Protein AF-A0A8H6WNC7-F1 (afdb_monomer)

Sequence (274 aa):
MIPWSAQAVHHRASLREGLKIVRGVLNRNSKNEGLTTRELFRLAVQEPVSEEFTAGLGTSRPWRESGVPRPAGAQVPPGPPHAHHPVRSLSFLKHHILPVIEREKTVKHGRETRTTTHTTGHANSKRGIQVSTSRKVVWAWRTQRRPVSRKPTAQRPDYVYDYSHMKPAKQRAHRGYHAFIAKRNMLRARTAAKEAEARKIAEKPMREEAKAAARARHMEQERLGAIAREERRKRWAKQNPQLADQLAAKKRREEKAKADAARKPVPGKKRQTA

pLDDT: mean 83.42, std 15.8, range [40.5, 98.31]

Secondary structure (DSSP, 8-state):
-----HHHHHHHHHHHHHHHHHHHHHHHTTTSS-B-HHHHHHHHHHSPPPHHHHHHTTT----------PPTT---PPPPS-TTSSS--HHHIIIIIHHHHHHTTSEEEEEEEEEEEEEE--TT-SS--EEEEEEEEEEEEEE--------------------TTS-HHHHHHHHHHHHHHHHHHHHHHHHHHHHHHHHHHHHHHHHHHHHHHHHHHHHHHHHHHHHHHHHHHHHHHHH-HHHHHHHHHHHHHHHHHHHHHHHSPPPP------

Structure (mmCIF, N/CA/C/O backbone):
data_AF-A0A8H6WNC7-F1
#
_entry.id   AF-A0A8H6WNC7-F1
#
loop_
_atom_site.group_PDB
_atom_site.id
_atom_site.type_symbol
_atom_site.label_atom_id
_atom_site.label_alt_id
_atom_site.label_comp_id
_atom_site.label_asym_id
_atom_site.label_entity_id
_atom_site.label_seq_id
_atom_site.pdbx_PDB_ins_code
_atom_site.Cartn_x
_atom_site.Cartn_y
_atom_site.Cartn_z
_atom_site.occupancy
_atom_site.B_iso_or_equiv
_atom_site.auth_seq_id
_atom_site.auth_comp_id
_atom_site.auth_asym_id
_atom_site.auth_atom_id
_atom_site.pdbx_PDB_model_num
ATOM 1 N N . MET A 1 1 ? 1.350 5.884 -35.331 1.00 40.97 1 MET A N 1
ATOM 2 C CA . MET A 1 1 ? 0.055 5.728 -34.632 1.00 40.97 1 MET A CA 1
ATOM 3 C C . MET A 1 1 ? -0.421 4.307 -34.899 1.00 40.97 1 MET A C 1
ATOM 5 O O . MET A 1 1 ? -0.817 4.021 -36.017 1.00 40.97 1 MET A O 1
ATOM 9 N N . ILE A 1 2 ? -0.239 3.377 -33.958 1.00 40.50 2 ILE A N 1
ATOM 10 C CA . ILE A 1 2 ? -0.628 1.972 -34.170 1.00 40.50 2 ILE A CA 1
ATOM 11 C C . ILE A 1 2 ? -2.149 1.905 -33.982 1.00 40.50 2 ILE A C 1
ATOM 13 O O . ILE A 1 2 ? -2.611 2.308 -32.909 1.00 40.50 2 ILE A 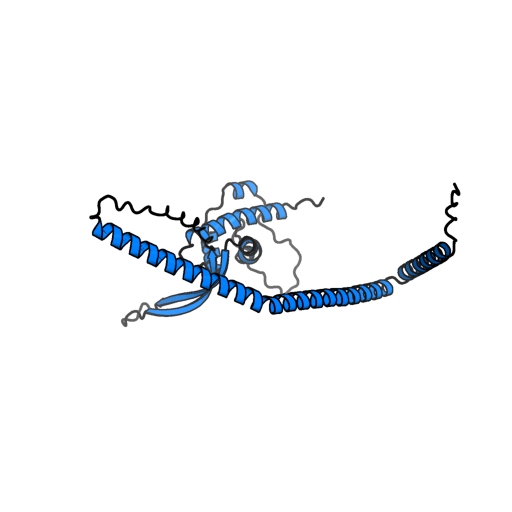O 1
ATOM 17 N N . PRO A 1 3 ? -2.934 1.463 -34.983 1.00 45.88 3 PRO A N 1
ATOM 18 C CA . PRO A 1 3 ? -4.365 1.285 -34.804 1.00 45.88 3 PRO A CA 1
ATOM 19 C C . PRO A 1 3 ? -4.563 0.316 -33.646 1.00 45.88 3 PRO A C 1
ATOM 21 O O . PRO A 1 3 ? -3.993 -0.777 -33.625 1.00 45.88 3 PRO A O 1
ATOM 24 N N . TRP A 1 4 ? -5.317 0.750 -32.639 1.00 53.28 4 TRP A N 1
ATOM 25 C CA . TRP A 1 4 ? -5.717 -0.120 -31.547 1.00 53.28 4 TRP A CA 1
ATOM 26 C C . TRP A 1 4 ? -6.492 -1.260 -32.187 1.00 53.28 4 TRP A C 1
ATOM 28 O O . TRP A 1 4 ? -7.597 -1.056 -32.686 1.00 53.28 4 TRP A O 1
ATOM 38 N N . SER A 1 5 ? -5.882 -2.443 -32.247 1.00 68.69 5 SER A N 1
ATOM 39 C CA . SER A 1 5 ? -6.549 -3.613 -32.795 1.00 68.69 5 SER A CA 1
ATOM 40 C C . SER A 1 5 ? -7.876 -3.789 -32.056 1.00 68.69 5 SER A C 1
ATOM 42 O O . SER A 1 5 ? -7.967 -3.510 -30.856 1.00 68.69 5 SER A O 1
ATOM 44 N N . ALA A 1 6 ? -8.921 -4.259 -32.741 1.00 66.56 6 ALA A N 1
ATOM 45 C CA . ALA A 1 6 ? -10.217 -4.538 -32.110 1.00 66.56 6 ALA A CA 1
ATOM 46 C C . ALA A 1 6 ? -10.071 -5.400 -30.832 1.00 66.56 6 ALA A C 1
ATOM 48 O O . ALA A 1 6 ? -10.847 -5.288 -29.885 1.00 66.56 6 ALA A O 1
ATOM 49 N N . GLN A 1 7 ? -8.996 -6.192 -30.762 1.00 69.62 7 GLN A N 1
ATOM 50 C CA . GLN A 1 7 ? -8.570 -6.961 -29.596 1.00 69.62 7 GLN A CA 1
ATOM 51 C C . GLN A 1 7 ? -8.202 -6.098 -28.377 1.00 69.62 7 GLN A C 1
ATOM 53 O O . GLN A 1 7 ? -8.588 -6.437 -27.261 1.00 69.62 7 GLN A O 1
ATOM 58 N N . ALA A 1 8 ? -7.484 -4.987 -28.558 1.00 72.31 8 ALA A N 1
ATOM 59 C CA . ALA A 1 8 ? -7.125 -4.079 -27.468 1.00 72.31 8 ALA A CA 1
ATOM 60 C C . ALA A 1 8 ? -8.364 -3.376 -26.891 1.00 72.31 8 ALA A C 1
ATOM 62 O O . ALA A 1 8 ? -8.495 -3.242 -25.672 1.00 72.31 8 ALA A O 1
ATOM 63 N N . VAL A 1 9 ? -9.306 -2.987 -27.757 1.00 77.44 9 VAL A N 1
ATOM 64 C CA . VAL A 1 9 ? -10.592 -2.392 -27.354 1.00 77.44 9 VAL A CA 1
ATOM 65 C C . VAL A 1 9 ? -11.408 -3.398 -26.539 1.00 77.44 9 VAL A C 1
ATOM 67 O O . VAL A 1 9 ? -11.841 -3.098 -25.425 1.00 77.44 9 VAL A O 1
ATOM 70 N N . HIS A 1 10 ? -11.519 -4.628 -27.043 1.00 78.94 10 HIS A N 1
ATOM 71 C CA . HIS A 1 10 ? -12.189 -5.726 -26.360 1.00 78.94 10 HIS A CA 1
ATOM 72 C C . HIS A 1 10 ? -11.555 -6.038 -24.995 1.00 78.94 10 HIS A C 1
ATOM 74 O O . HIS A 1 10 ? -12.257 -6.230 -23.995 1.00 78.94 10 HIS A O 1
ATOM 80 N N . HIS A 1 11 ? -10.225 -6.137 -24.934 1.00 82.81 11 HIS A N 1
ATOM 81 C CA . HIS A 1 11 ? -9.497 -6.433 -23.699 1.00 82.81 11 HIS A CA 1
ATOM 82 C C . HIS A 1 11 ? -9.749 -5.355 -22.645 1.00 82.81 11 HIS A C 1
ATOM 84 O O . HIS A 1 11 ? -10.099 -5.681 -21.511 1.00 82.81 11 HIS A O 1
ATOM 90 N N . ARG A 1 12 ? -9.688 -4.078 -23.040 1.00 85.44 12 ARG A N 1
ATOM 91 C CA . ARG A 1 12 ? -9.963 -2.942 -22.153 1.00 85.44 12 ARG A CA 1
ATOM 92 C C . ARG A 1 12 ? -11.402 -2.946 -21.633 1.00 85.44 12 ARG A C 1
ATOM 94 O O . ARG A 1 12 ? -11.603 -2.716 -20.440 1.00 85.44 12 ARG A O 1
ATOM 101 N N . ALA A 1 13 ? -12.382 -3.240 -22.490 1.00 86.62 13 ALA A N 1
ATOM 102 C CA . ALA A 1 13 ? -13.781 -3.376 -22.082 1.00 86.62 13 ALA A CA 1
ATOM 103 C C . ALA A 1 13 ? -13.968 -4.528 -21.078 1.00 86.62 13 ALA A C 1
ATOM 105 O O . ALA A 1 13 ? -14.587 -4.347 -20.031 1.00 86.62 13 ALA A O 1
ATOM 106 N N . SER A 1 14 ? -13.352 -5.686 -21.349 1.00 88.69 14 SER A N 1
ATOM 107 C CA . SER A 1 14 ? -13.435 -6.873 -20.479 1.00 88.69 14 SER A CA 1
ATOM 108 C C . SER A 1 14 ? -12.775 -6.632 -19.129 1.00 88.69 14 SER A C 1
ATOM 110 O O . SER A 1 14 ? -13.279 -7.067 -18.098 1.00 88.69 14 SER A O 1
ATOM 112 N N . LEU A 1 15 ? -11.659 -5.904 -19.121 1.00 91.31 15 LEU A N 1
ATOM 113 C CA . LEU A 1 15 ? -10.961 -5.531 -17.900 1.00 91.31 15 LEU A CA 1
ATOM 114 C C . LEU A 1 15 ? -11.819 -4.579 -17.059 1.00 91.31 15 LEU A C 1
ATOM 116 O O . LEU A 1 15 ? -11.980 -4.813 -15.864 1.00 91.31 15 LEU A O 1
ATOM 120 N N . ARG A 1 16 ? -12.411 -3.542 -17.667 1.00 92.62 16 ARG A N 1
ATOM 121 C CA . ARG A 1 16 ? -13.265 -2.574 -16.959 1.00 92.62 16 ARG A CA 1
ATOM 122 C C . ARG A 1 16 ? -14.476 -3.249 -16.313 1.00 92.62 16 ARG A C 1
ATOM 124 O O . ARG A 1 16 ? -14.710 -3.048 -15.121 1.00 92.62 16 ARG A O 1
ATOM 131 N N . GLU A 1 17 ? -15.206 -4.063 -17.070 1.00 93.12 17 GLU A N 1
ATOM 132 C CA . GLU A 1 17 ? -16.408 -4.726 -16.555 1.00 93.12 17 GLU A CA 1
ATOM 133 C C . GLU A 1 17 ? -16.058 -5.864 -15.587 1.00 93.12 17 GLU A C 1
ATOM 135 O O . GLU A 1 17 ? -16.661 -5.996 -14.523 1.00 93.12 17 GLU A O 1
ATOM 140 N N . GLY A 1 18 ? -14.992 -6.617 -15.872 1.00 94.06 18 GLY A N 1
ATOM 141 C CA . GLY A 1 18 ? -14.475 -7.643 -14.970 1.00 94.06 18 GLY A CA 1
ATOM 142 C C . GLY A 1 18 ? -14.056 -7.074 -13.612 1.00 94.06 18 GLY A C 1
ATOM 143 O O . GLY A 1 18 ? -14.353 -7.673 -12.579 1.00 94.06 18 GLY A O 1
ATOM 144 N N . LEU A 1 19 ? -13.436 -5.887 -13.579 1.00 95.50 19 LEU A N 1
ATOM 145 C CA . LEU A 1 19 ? -13.130 -5.185 -12.327 1.00 95.50 19 LEU A CA 1
ATOM 146 C C . LEU A 1 19 ? -14.398 -4.824 -11.547 1.00 95.50 19 LEU A C 1
ATOM 148 O O . LEU A 1 19 ? -14.426 -4.995 -10.328 1.00 95.50 19 LEU A O 1
ATOM 152 N N . LYS A 1 20 ? -15.438 -4.328 -12.227 1.00 95.50 20 LYS A N 1
ATOM 153 C CA . LYS A 1 20 ? -16.715 -3.954 -11.602 1.00 95.50 20 LYS A CA 1
ATOM 154 C C . LYS A 1 20 ? -17.375 -5.165 -10.939 1.00 95.50 20 LYS A C 1
ATOM 156 O O . LYS A 1 20 ? -17.701 -5.096 -9.753 1.00 95.50 20 LYS A O 1
ATOM 161 N N . ILE A 1 21 ? -17.472 -6.282 -11.662 1.00 95.94 21 ILE A N 1
ATOM 162 C CA . ILE A 1 21 ? -18.024 -7.548 -11.161 1.00 95.94 21 ILE A CA 1
ATOM 163 C C . ILE A 1 21 ? -17.233 -8.044 -9.948 1.00 95.94 21 ILE A C 1
ATOM 165 O O . ILE A 1 21 ? -17.796 -8.249 -8.873 1.00 95.94 21 ILE A O 1
ATOM 169 N N . VAL A 1 22 ? -15.910 -8.171 -10.080 1.00 96.25 22 VAL A N 1
ATOM 170 C CA . VAL A 1 22 ? -15.058 -8.720 -9.015 1.00 96.25 22 VAL A CA 1
ATOM 171 C C . VAL A 1 22 ? -15.096 -7.850 -7.755 1.00 96.25 22 VAL A C 1
ATOM 173 O O . VAL A 1 22 ? -15.183 -8.383 -6.647 1.00 96.25 22 VAL A O 1
ATOM 176 N N . ARG A 1 23 ? -15.105 -6.517 -7.892 1.00 95.19 23 ARG A N 1
ATOM 177 C CA . ARG A 1 23 ? -15.299 -5.600 -6.755 1.00 95.19 23 ARG A CA 1
ATOM 178 C C . ARG A 1 23 ? -16.674 -5.781 -6.112 1.00 95.19 23 ARG A C 1
ATOM 180 O O . ARG A 1 23 ? -16.765 -5.805 -4.887 1.00 95.19 23 ARG A O 1
ATOM 187 N N . GLY A 1 24 ? -17.727 -5.936 -6.914 1.00 94.75 24 GLY A N 1
ATOM 188 C CA . GLY A 1 24 ? -19.083 -6.194 -6.431 1.00 94.75 24 GLY A CA 1
ATOM 189 C C . GLY A 1 24 ? -19.181 -7.478 -5.604 1.00 94.75 24 GLY A C 1
ATOM 190 O O . GLY A 1 24 ? -19.757 -7.459 -4.514 1.00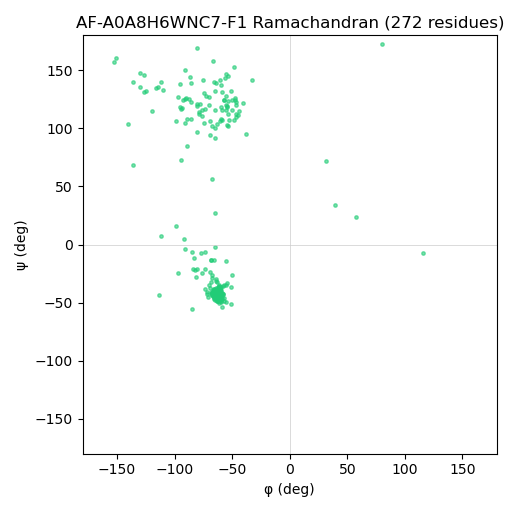 94.75 24 GLY A O 1
ATOM 191 N N . VAL A 1 25 ? -18.570 -8.567 -6.080 1.00 96.06 25 VAL A N 1
ATOM 192 C CA . VAL A 1 25 ? -18.513 -9.857 -5.371 1.00 96.06 25 VAL A CA 1
ATOM 193 C C . VAL A 1 25 ? -17.735 -9.735 -4.061 1.00 96.06 25 VAL A C 1
ATOM 195 O O . VAL A 1 25 ? -18.201 -10.199 -3.017 1.00 96.06 25 VAL A O 1
ATOM 198 N N . LEU A 1 26 ? -16.569 -9.084 -4.086 1.00 94.81 26 LEU A N 1
ATOM 199 C CA . LEU A 1 26 ? -15.734 -8.899 -2.897 1.00 94.81 26 LEU A CA 1
ATOM 200 C C . LEU A 1 26 ? -16.411 -8.014 -1.843 1.00 94.81 26 LEU A C 1
ATOM 202 O O . LEU A 1 26 ? -16.344 -8.327 -0.657 1.00 94.81 26 LEU A O 1
ATOM 206 N N . ASN A 1 27 ? -17.110 -6.955 -2.257 1.00 92.69 27 ASN A N 1
ATOM 207 C CA . ASN A 1 27 ? -17.836 -6.074 -1.341 1.00 92.69 27 ASN A CA 1
ATOM 208 C C . ASN A 1 27 ? -19.010 -6.795 -0.663 1.00 92.69 27 ASN A C 1
ATOM 210 O O . ASN A 1 27 ? -19.160 -6.693 0.559 1.00 92.69 27 ASN A O 1
ATOM 214 N N . ARG A 1 28 ? -19.794 -7.577 -1.421 1.00 92.94 28 ARG A N 1
ATOM 215 C CA . ARG A 1 28 ? -20.896 -8.399 -0.885 1.00 92.94 28 ARG A CA 1
ATOM 216 C C . ARG A 1 28 ? -20.410 -9.451 0.114 1.00 92.94 28 ARG A C 1
ATOM 218 O O . ARG A 1 28 ? -21.059 -9.680 1.128 1.00 92.94 28 ARG A O 1
ATOM 225 N N . ASN A 1 29 ? -19.230 -10.023 -0.124 1.00 92.31 29 ASN A N 1
ATOM 226 C CA . ASN A 1 29 ? -18.633 -11.066 0.716 1.00 92.31 29 ASN A CA 1
ATOM 227 C C . ASN A 1 29 ? -17.578 -10.542 1.710 1.00 92.31 29 ASN A C 1
ATOM 229 O O . ASN A 1 29 ? -16.817 -11.321 2.280 1.00 92.31 29 ASN A O 1
ATOM 233 N N . SER A 1 30 ? -17.535 -9.229 1.958 1.00 83.81 30 SER A N 1
ATOM 234 C CA . SER A 1 30 ? -16.514 -8.572 2.796 1.00 83.81 30 SER A CA 1
ATOM 235 C C . SER A 1 30 ? -16.5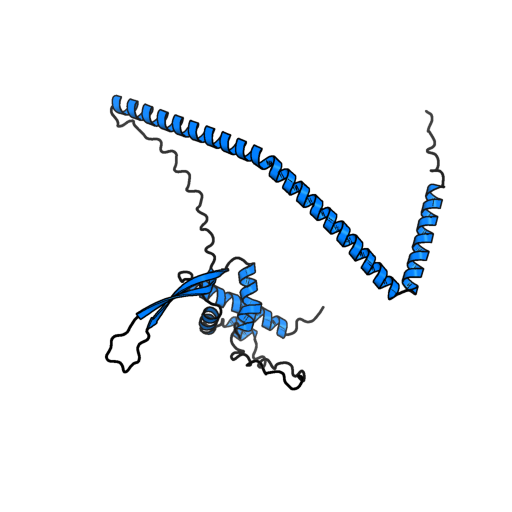48 -8.956 4.283 1.00 83.81 30 SER A C 1
ATOM 237 O O . SER A 1 30 ? -15.618 -8.634 5.028 1.00 83.81 30 SER A O 1
ATOM 239 N N . LYS A 1 31 ? -17.623 -9.614 4.737 1.00 80.50 31 LYS A N 1
ATOM 240 C CA . LYS A 1 31 ? -17.764 -10.143 6.105 1.00 80.50 31 LYS A CA 1
ATOM 241 C C . LYS A 1 31 ? -17.117 -11.519 6.287 1.00 80.50 31 LYS A C 1
ATOM 243 O O . LYS A 1 31 ? -16.811 -11.878 7.418 1.00 80.50 31 LYS A O 1
ATOM 248 N N . ASN A 1 32 ? -16.907 -12.259 5.200 1.00 76.50 32 ASN A N 1
ATOM 249 C CA . ASN A 1 32 ? -16.340 -13.602 5.247 1.00 76.50 32 ASN A CA 1
ATOM 250 C C . ASN A 1 32 ? -14.814 -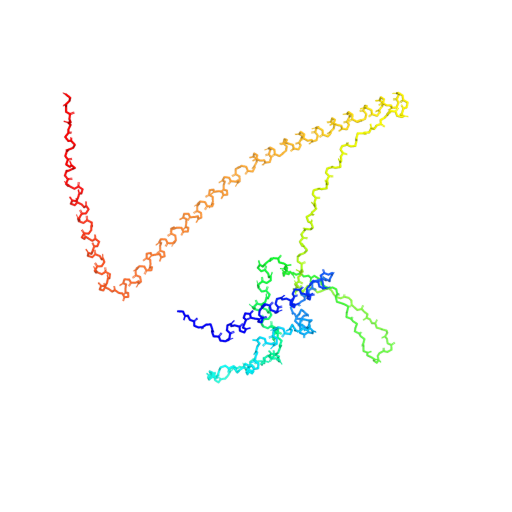13.534 5.375 1.00 76.50 32 ASN A C 1
ATOM 252 O O . ASN A 1 32 ? -14.209 -12.481 5.171 1.00 76.50 32 ASN A O 1
ATOM 256 N N . GLU A 1 33 ? -14.180 -14.673 5.659 1.00 86.88 33 GLU A N 1
ATOM 257 C CA . GLU A 1 33 ? -12.729 -14.838 5.827 1.00 86.88 33 GLU A CA 1
ATOM 258 C C . GLU A 1 33 ? -11.894 -14.563 4.539 1.00 86.88 33 GLU A C 1
ATOM 260 O O . GLU A 1 33 ? -10.774 -15.051 4.373 1.00 86.88 33 GLU A O 1
ATOM 265 N N . GLY A 1 34 ? -12.382 -13.723 3.627 1.00 90.62 34 GLY A N 1
ATOM 266 C CA . GLY A 1 34 ? -11.877 -13.529 2.274 1.00 90.62 34 GLY A CA 1
ATOM 267 C C . GLY A 1 34 ? -12.367 -14.618 1.328 1.00 90.62 34 GLY A C 1
ATOM 268 O O . GLY A 1 34 ? -12.971 -15.599 1.756 1.00 90.62 34 GLY A O 1
ATOM 269 N N . LEU A 1 35 ? -12.093 -14.459 0.036 1.00 95.44 35 LEU A N 1
ATOM 270 C CA . LEU A 1 35 ? -12.428 -15.433 -1.006 1.00 95.44 35 LEU A CA 1
ATOM 271 C C . LEU A 1 35 ? -11.153 -15.979 -1.642 1.00 95.44 35 LEU A C 1
ATOM 273 O O . LEU A 1 35 ? -10.254 -15.218 -1.997 1.00 95.44 35 LEU A O 1
ATOM 277 N N . THR A 1 36 ? -11.066 -17.293 -1.828 1.00 95.94 36 THR A N 1
ATOM 278 C CA . THR A 1 36 ? -9.994 -17.867 -2.653 1.00 95.94 36 THR A CA 1
ATOM 279 C C . THR A 1 36 ? -10.188 -17.452 -4.108 1.00 95.94 36 THR A C 1
ATOM 281 O O . THR A 1 36 ? -11.305 -17.170 -4.537 1.00 95.94 36 THR A O 1
ATOM 284 N N . THR A 1 37 ? -9.126 -17.471 -4.916 1.00 96.25 37 THR A N 1
ATOM 285 C CA . THR A 1 37 ? -9.234 -17.143 -6.351 1.00 96.25 37 THR A CA 1
ATOM 286 C C . THR A 1 37 ? -10.268 -18.018 -7.072 1.00 96.25 37 THR A C 1
ATOM 288 O O . THR A 1 37 ? -10.966 -17.543 -7.963 1.00 96.25 37 THR A O 1
ATOM 291 N N . ARG A 1 38 ? -10.406 -19.291 -6.667 1.00 95.75 38 ARG A N 1
ATOM 292 C CA . ARG A 1 38 ? -11.372 -20.229 -7.258 1.00 95.75 38 ARG A CA 1
ATOM 293 C C . ARG A 1 38 ? -12.814 -19.905 -6.865 1.00 95.75 38 ARG A C 1
ATOM 295 O O . ARG A 1 38 ? -13.691 -19.956 -7.719 1.00 95.75 38 ARG A O 1
ATOM 302 N N . GLU A 1 39 ? -13.061 -19.577 -5.601 1.00 95.06 39 GLU A N 1
ATOM 303 C CA . GLU A 1 39 ? -14.387 -19.137 -5.139 1.00 95.06 39 GLU A CA 1
ATOM 304 C C . GLU A 1 39 ? -14.774 -17.808 -5.774 1.00 95.06 39 GLU A C 1
ATOM 306 O O . GLU A 1 39 ? -15.882 -17.670 -6.280 1.00 95.06 39 GLU A O 1
ATOM 311 N N . LEU A 1 40 ? -13.832 -16.864 -5.814 1.00 96.38 40 LEU A N 1
ATOM 312 C CA . LEU A 1 40 ? -14.030 -15.566 -6.437 1.00 96.38 40 LEU A CA 1
ATOM 313 C C . LEU A 1 40 ? -14.392 -15.712 -7.917 1.00 96.38 40 LEU A C 1
ATOM 315 O O . LEU A 1 40 ? -15.300 -15.037 -8.381 1.00 96.38 40 LEU A O 1
ATOM 319 N N . PHE A 1 41 ? -13.731 -16.621 -8.639 1.00 95.94 41 PHE A N 1
ATOM 320 C CA . PHE A 1 41 ? -14.076 -16.930 -10.024 1.00 95.94 41 PHE A CA 1
ATOM 321 C C . PHE A 1 41 ? -15.485 -17.514 -10.158 1.00 95.94 41 PHE A C 1
ATOM 323 O O . PHE A 1 41 ? -16.256 -17.031 -10.978 1.00 95.94 41 PHE A O 1
ATOM 330 N N . ARG A 1 42 ? -15.841 -18.516 -9.340 1.00 95.12 42 ARG A N 1
ATOM 331 C CA . ARG A 1 42 ? -17.179 -19.132 -9.374 1.00 95.12 42 ARG A CA 1
ATOM 332 C C . ARG A 1 42 ? -18.284 -18.106 -9.147 1.00 95.12 42 ARG A C 1
ATOM 334 O O . ARG A 1 42 ? -19.245 -18.093 -9.901 1.00 95.12 42 ARG A O 1
ATOM 341 N N . LEU A 1 43 ? -18.116 -17.244 -8.145 1.00 95.06 43 LEU A N 1
ATOM 342 C CA . LEU A 1 43 ? -19.074 -16.183 -7.845 1.00 95.06 43 LEU A CA 1
ATOM 343 C C . LEU A 1 43 ? -19.105 -15.131 -8.956 1.00 95.06 43 LEU A C 1
ATOM 345 O O . LEU A 1 43 ? -20.177 -14.742 -9.389 1.00 95.06 43 LEU A O 1
ATOM 349 N N . ALA A 1 44 ? -17.947 -14.712 -9.472 1.00 95.12 44 ALA A N 1
ATOM 350 C CA . ALA A 1 44 ? -17.881 -13.711 -10.534 1.00 95.12 44 ALA A CA 1
ATOM 351 C C . ALA A 1 44 ? -18.533 -14.171 -11.845 1.00 95.12 44 ALA A C 1
ATOM 353 O O . ALA A 1 44 ? -19.060 -13.332 -12.557 1.00 95.12 44 ALA A O 1
ATOM 354 N N . VAL A 1 45 ? -18.498 -15.467 -12.170 1.00 93.06 45 VAL A N 1
ATOM 355 C CA . VAL A 1 45 ? -19.160 -16.022 -13.368 1.00 93.06 45 VAL A CA 1
ATOM 356 C C . VAL A 1 45 ? -20.686 -16.085 -13.215 1.00 93.06 45 VAL A C 1
ATOM 358 O O . VAL A 1 45 ? -21.390 -16.128 -14.217 1.00 93.06 45 VAL A O 1
ATOM 361 N N . GLN A 1 46 ? -21.204 -16.080 -11.984 1.00 92.81 46 GLN A N 1
ATOM 362 C CA . GLN A 1 46 ? -22.647 -16.059 -11.711 1.00 92.81 46 GLN A CA 1
ATOM 363 C C . GLN A 1 46 ? -23.246 -14.648 -11.759 1.00 92.81 46 GLN A C 1
ATOM 365 O O . GLN A 1 46 ? -24.466 -14.504 -11.737 1.00 92.81 46 GLN A O 1
ATOM 370 N N . GLU A 1 47 ? -22.415 -13.607 -11.788 1.00 93.50 47 GLU A N 1
ATOM 371 C CA . GLU A 1 47 ? -22.896 -12.230 -11.811 1.00 93.50 47 GLU A CA 1
ATOM 372 C C . GLU A 1 47 ? -23.431 -11.847 -13.196 1.00 93.50 47 GLU A C 1
ATOM 374 O O . GLU A 1 47 ? -22.830 -12.208 -14.212 1.00 93.50 47 GLU A O 1
ATOM 379 N N . PRO A 1 48 ? -24.530 -11.077 -13.260 1.00 90.25 48 PRO A N 1
ATOM 380 C CA . PRO A 1 48 ? -25.028 -10.569 -14.523 1.00 90.25 48 PRO A CA 1
ATOM 381 C C . PRO A 1 48 ? -24.030 -9.574 -15.124 1.00 90.25 48 PRO A C 1
ATOM 383 O O . PRO A 1 48 ? -23.434 -8.742 -14.433 1.00 90.25 48 PRO A O 1
ATOM 386 N N . VAL A 1 49 ? -23.870 -9.658 -16.439 1.00 87.75 49 VAL A N 1
ATOM 387 C CA . VAL A 1 49 ? -23.023 -8.751 -17.214 1.00 87.75 49 VAL A CA 1
ATOM 388 C C . VAL A 1 49 ? -23.832 -7.511 -17.584 1.00 87.75 49 VAL A C 1
ATOM 390 O O . VAL A 1 49 ? -24.996 -7.630 -17.954 1.00 87.75 49 VAL A O 1
ATOM 393 N N . SER A 1 50 ? -23.225 -6.323 -17.501 1.00 86.44 50 SER A N 1
ATOM 394 C CA . SER A 1 50 ? -23.879 -5.086 -17.944 1.00 86.44 50 SER A CA 1
ATOM 395 C C . SER A 1 50 ? -24.246 -5.151 -19.428 1.00 86.44 50 SER A C 1
ATOM 397 O O . SER A 1 50 ? -23.426 -5.550 -20.258 1.00 86.44 50 SER A O 1
ATOM 399 N N . GLU A 1 51 ? -25.446 -4.689 -19.772 1.00 81.19 51 GLU A N 1
ATOM 400 C CA . GLU A 1 51 ? -25.939 -4.626 -21.153 1.00 81.19 51 GLU A CA 1
ATOM 401 C C . GLU A 1 51 ? -25.008 -3.809 -22.062 1.00 81.19 51 GLU A C 1
ATOM 403 O O . GLU A 1 51 ? -24.765 -4.188 -23.206 1.00 81.19 51 GLU A O 1
ATOM 408 N N . GLU A 1 52 ? -24.385 -2.755 -21.522 1.00 79.81 52 GLU A N 1
ATOM 409 C CA . GLU A 1 52 ? -23.395 -1.926 -22.222 1.00 79.81 52 GLU A CA 1
ATOM 410 C C . GLU A 1 52 ? -22.193 -2.734 -22.734 1.00 79.81 52 GLU A C 1
ATOM 412 O O . GLU A 1 52 ? -21.643 -2.447 -23.799 1.00 79.81 52 GLU A O 1
ATOM 417 N N . PHE A 1 53 ? -21.769 -3.753 -21.980 1.00 80.25 53 PHE A N 1
ATOM 418 C CA . PHE A 1 53 ? -20.655 -4.611 -22.373 1.00 80.25 53 PHE A CA 1
ATOM 419 C C . PHE A 1 53 ? -21.056 -5.525 -23.534 1.00 80.25 53 PHE A C 1
ATOM 421 O O . PHE A 1 53 ? -20.285 -5.700 -24.476 1.00 80.25 53 PHE A O 1
ATOM 428 N N . THR A 1 54 ? -22.275 -6.063 -23.490 1.00 71.69 54 THR A N 1
ATOM 429 C CA . THR A 1 54 ? -22.832 -6.919 -24.543 1.00 71.69 54 THR A CA 1
ATOM 430 C C . THR A 1 54 ? -23.068 -6.131 -25.834 1.00 71.69 54 THR A C 1
ATOM 432 O O . THR A 1 54 ? -22.709 -6.604 -26.912 1.00 71.69 54 THR A O 1
ATOM 435 N N . ALA A 1 55 ? -23.587 -4.903 -25.730 1.00 60.44 55 ALA A N 1
ATOM 436 C CA . ALA A 1 55 ? -23.836 -4.015 -26.866 1.00 60.44 55 ALA A CA 1
ATOM 437 C C . ALA A 1 55 ? -22.534 -3.515 -27.519 1.00 60.44 55 ALA A C 1
ATOM 439 O O . ALA A 1 55 ? -22.402 -3.527 -28.742 1.00 60.44 55 ALA A O 1
ATOM 440 N N . GLY A 1 56 ? -21.532 -3.141 -26.714 1.00 60.62 56 GLY A N 1
ATOM 441 C CA . GLY A 1 56 ? -20.244 -2.638 -27.206 1.00 60.62 56 GLY A CA 1
ATOM 442 C C . GLY A 1 56 ? -19.379 -3.680 -27.926 1.00 60.62 56 GLY A C 1
ATOM 443 O O . GLY A 1 56 ? -18.408 -3.319 -28.590 1.00 60.62 56 GLY A O 1
ATOM 444 N N . LEU A 1 57 ? -19.718 -4.967 -27.810 1.00 62.25 57 LEU A N 1
ATOM 445 C CA . LEU A 1 57 ? -19.005 -6.073 -28.452 1.00 62.25 57 LEU A CA 1
ATOM 446 C C . LEU A 1 57 ? -19.545 -6.456 -29.834 1.00 62.25 57 LEU A C 1
ATOM 448 O O . LEU A 1 57 ? -18.941 -7.317 -30.479 1.00 62.25 57 LEU A O 1
ATOM 452 N N . GLY A 1 58 ? -20.635 -5.810 -30.275 1.00 50.66 58 GLY A N 1
ATOM 453 C CA . GLY A 1 58 ? -21.184 -5.843 -31.632 1.00 50.66 58 GLY A CA 1
ATOM 454 C C . GLY A 1 58 ? -20.958 -7.159 -32.368 1.00 50.66 58 GLY A C 1
ATOM 455 O O . GLY A 1 58 ? -20.109 -7.193 -33.247 1.00 50.66 58 GLY A O 1
ATOM 456 N N . THR A 1 59 ? -21.651 -8.242 -31.983 1.00 49.62 59 THR A N 1
ATOM 457 C CA . THR A 1 59 ? -21.678 -9.545 -32.699 1.00 49.62 59 THR A CA 1
ATOM 458 C C . THR A 1 59 ? -20.334 -9.998 -33.298 1.00 49.62 59 THR A C 1
ATOM 460 O O . THR A 1 59 ? -20.279 -10.607 -34.367 1.00 49.62 59 THR A O 1
ATOM 463 N N . SER A 1 60 ? -19.215 -9.681 -32.643 1.00 46.50 60 SER A N 1
ATOM 464 C CA . SER A 1 60 ? -17.898 -9.947 -33.205 1.00 46.50 60 SER A 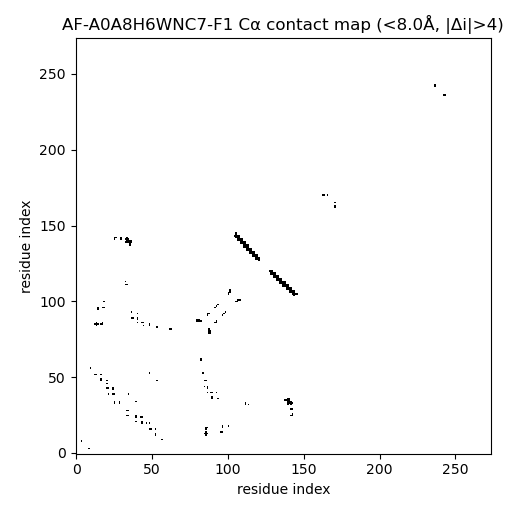CA 1
ATOM 465 C C . SER A 1 60 ? -17.509 -11.376 -32.862 1.00 46.50 60 SER A C 1
ATOM 467 O O . SER A 1 60 ? -17.532 -11.781 -31.699 1.00 46.50 60 SER A O 1
ATOM 469 N N . ARG A 1 61 ? -17.239 -12.143 -33.922 1.00 49.91 61 ARG A N 1
ATOM 470 C CA . ARG A 1 61 ? -16.973 -13.587 -33.957 1.00 49.91 61 ARG A CA 1
ATOM 471 C C . ARG A 1 61 ? -16.253 -14.111 -32.704 1.00 49.91 61 ARG A C 1
ATOM 473 O O . ARG A 1 61 ? -15.319 -13.460 -32.227 1.00 49.91 61 ARG A O 1
ATOM 480 N N . PRO A 1 62 ? -16.610 -15.320 -32.221 1.00 51.00 62 PRO A N 1
ATOM 481 C CA . PRO A 1 62 ? -15.902 -15.953 -31.117 1.00 51.00 62 PRO A CA 1
ATOM 482 C C . PRO A 1 62 ? -14.405 -15.947 -31.417 1.00 51.00 62 PRO A C 1
ATOM 484 O O . PRO A 1 62 ? -13.987 -16.265 -32.531 1.00 51.00 62 PRO A O 1
ATOM 487 N N . TRP A 1 63 ? -13.639 -15.514 -30.416 1.00 52.31 63 TRP A N 1
ATOM 488 C CA . TRP A 1 63 ? -12.182 -15.484 -30.371 1.00 52.31 63 TRP A CA 1
ATOM 489 C C . TRP A 1 63 ? -11.605 -16.732 -31.052 1.00 52.31 63 TRP A C 1
ATOM 491 O O . TRP A 1 63 ? -11.522 -17.794 -30.440 1.00 52.31 63 TRP A O 1
ATOM 501 N N . ARG A 1 64 ? -11.245 -16.631 -32.337 1.00 49.31 64 ARG A N 1
ATOM 502 C CA . ARG A 1 64 ? -10.401 -17.643 -32.962 1.00 49.31 64 ARG A CA 1
ATOM 503 C C . ARG A 1 64 ? -9.008 -17.360 -32.449 1.00 49.31 64 ARG A C 1
ATOM 505 O O . ARG A 1 64 ? -8.430 -16.320 -32.764 1.00 49.31 64 ARG A O 1
ATOM 512 N N . GLU A 1 65 ? -8.520 -18.269 -31.615 1.00 51.66 65 GLU A N 1
ATOM 513 C CA . GLU A 1 65 ? -7.102 -18.400 -31.325 1.00 51.66 65 GLU A CA 1
ATOM 514 C C . GLU A 1 65 ? -6.397 -18.360 -32.685 1.00 51.66 65 GLU A C 1
ATOM 516 O O . GLU A 1 65 ? -6.659 -19.188 -33.558 1.00 51.66 65 GLU A O 1
ATOM 521 N N . SER A 1 66 ? -5.645 -17.289 -32.928 1.00 45.91 66 SER A N 1
ATOM 522 C CA . SER A 1 66 ? -4.926 -17.059 -34.177 1.00 45.91 66 SER A CA 1
ATOM 523 C C . SER A 1 66 ? -4.200 -18.346 -34.558 1.00 45.91 66 SER A C 1
ATOM 525 O O . SER A 1 66 ? -3.441 -18.863 -33.738 1.00 45.91 66 SER A O 1
ATOM 527 N N . GLY A 1 67 ? -4.491 -18.864 -35.757 1.00 45.12 67 GLY A N 1
ATOM 528 C CA . GLY A 1 67 ? -4.021 -20.141 -36.302 1.00 45.12 67 GLY A CA 1
ATOM 529 C C . GLY A 1 67 ? -2.521 -20.165 -36.577 1.00 45.12 67 GLY A C 1
ATOM 530 O O . GLY A 1 67 ? -2.092 -20.404 -37.698 1.00 45.12 67 GLY A O 1
ATOM 531 N N . VAL A 1 68 ? -1.723 -19.883 -35.552 1.00 51.50 68 VAL A N 1
ATOM 532 C CA . VAL A 1 68 ? -0.285 -20.098 -35.550 1.00 51.50 68 VAL A CA 1
ATOM 533 C C . VAL A 1 68 ? -0.088 -21.611 -35.437 1.00 51.50 68 VAL A C 1
ATOM 535 O O . VAL A 1 68 ? -0.518 -22.181 -34.427 1.00 51.50 68 VAL A O 1
ATOM 538 N N . PRO A 1 69 ? 0.505 -22.284 -36.441 1.00 46.66 69 PRO A N 1
ATOM 539 C CA . PRO A 1 69 ? 0.793 -23.709 -36.351 1.00 46.66 69 PRO A CA 1
ATOM 540 C C . PRO A 1 69 ? 1.702 -23.939 -35.141 1.00 46.66 69 PRO A C 1
ATOM 542 O O . PRO A 1 69 ? 2.805 -23.398 -35.059 1.00 46.66 69 PRO A O 1
ATOM 545 N N . ARG A 1 70 ? 1.195 -24.675 -34.148 1.00 57.56 70 ARG A N 1
ATOM 546 C CA . ARG A 1 70 ? 1.956 -25.015 -32.943 1.00 57.56 70 ARG A CA 1
ATOM 547 C C . ARG A 1 70 ? 2.766 -26.290 -33.194 1.00 57.56 70 ARG A C 1
ATOM 549 O O . ARG A 1 70 ? 2.279 -27.179 -33.891 1.00 57.56 70 ARG A O 1
ATOM 556 N N . PRO A 1 71 ? 3.979 -26.394 -32.628 1.00 56.44 71 PRO A N 1
ATOM 557 C CA . PRO A 1 71 ? 4.797 -27.594 -32.741 1.00 56.44 71 PRO A CA 1
ATOM 558 C C . PRO A 1 71 ? 4.079 -28.805 -32.128 1.00 56.44 71 PRO A C 1
ATOM 560 O O . PRO A 1 71 ? 3.402 -28.690 -31.100 1.00 56.44 71 PRO A O 1
ATOM 563 N N . ALA A 1 72 ? 4.225 -29.964 -32.774 1.00 48.53 72 ALA A N 1
ATOM 564 C CA . ALA A 1 72 ? 3.641 -31.224 -32.330 1.00 48.53 72 ALA A CA 1
ATOM 565 C C . ALA A 1 72 ? 4.115 -31.561 -30.902 1.00 48.53 72 ALA A C 1
ATOM 567 O O . ALA A 1 72 ? 5.313 -31.592 -30.636 1.00 48.53 72 ALA A O 1
ATOM 568 N N . GLY A 1 73 ? 3.169 -31.771 -29.977 1.00 57.19 73 GLY A N 1
ATOM 569 C CA . GLY A 1 73 ? 3.439 -32.102 -28.567 1.00 57.19 73 GLY A CA 1
ATOM 570 C C . GLY A 1 73 ? 2.985 -31.056 -27.539 1.00 57.19 73 GLY A C 1
ATOM 571 O O . GLY A 1 73 ? 3.006 -31.329 -26.340 1.00 57.19 73 GLY A O 1
ATOM 572 N N . ALA A 1 74 ? 2.522 -29.877 -27.965 1.00 55.75 74 ALA A N 1
ATOM 573 C CA . ALA A 1 74 ? 1.940 -28.901 -27.045 1.00 55.75 74 ALA A CA 1
ATOM 574 C C . ALA A 1 74 ? 0.513 -29.314 -26.632 1.00 55.75 74 ALA A C 1
ATOM 576 O O . ALA A 1 74 ? -0.391 -29.346 -27.467 1.00 55.75 74 ALA A O 1
ATOM 577 N N . GLN A 1 75 ? 0.292 -29.600 -25.341 1.00 48.41 75 GLN A N 1
ATOM 578 C CA . GLN A 1 75 ? -1.057 -29.793 -24.796 1.00 48.41 75 GLN A CA 1
ATOM 579 C C . GLN A 1 75 ? -1.923 -28.559 -25.090 1.00 48.41 75 GLN A C 1
ATOM 581 O O . GLN A 1 75 ? -1.542 -27.428 -24.777 1.00 48.41 75 GLN A O 1
ATOM 586 N N . VAL A 1 76 ? -3.096 -28.786 -25.685 1.00 55.59 76 VAL A N 1
ATOM 587 C CA . VAL A 1 76 ? -4.115 -27.755 -25.901 1.00 55.59 76 VAL A CA 1
ATOM 588 C C . VAL A 1 76 ? -4.611 -27.299 -24.524 1.00 55.59 76 VAL A C 1
ATOM 590 O O . VAL A 1 76 ? -5.181 -28.115 -23.796 1.00 55.59 76 VAL A O 1
ATOM 593 N N . PRO A 1 77 ? -4.403 -26.034 -24.109 1.00 57.69 77 PRO A N 1
ATOM 594 C CA . PRO A 1 77 ? -5.062 -25.542 -22.910 1.00 57.69 77 PRO A CA 1
ATOM 595 C C . PRO A 1 77 ? -6.578 -25.554 -23.166 1.00 57.69 77 PRO A C 1
ATOM 597 O O . PRO A 1 77 ? -6.995 -25.186 -24.265 1.00 57.69 77 PRO A O 1
ATOM 600 N N . PRO A 1 78 ? -7.421 -25.957 -22.197 1.00 50.62 78 PRO A N 1
ATOM 601 C CA . PRO A 1 78 ? -8.865 -25.908 -22.381 1.00 50.62 78 PRO A CA 1
ATOM 602 C C . PRO A 1 78 ? -9.270 -24.481 -22.766 1.00 50.62 78 PRO A C 1
ATOM 604 O O . PRO A 1 78 ? -8.997 -23.527 -22.027 1.00 50.62 78 PRO A O 1
ATOM 607 N N . GLY A 1 79 ? -9.875 -24.340 -23.949 1.00 50.12 79 GLY A N 1
ATOM 608 C CA . GLY A 1 79 ? -10.405 -23.069 -24.428 1.00 50.12 79 GLY A CA 1
ATOM 609 C C . GLY A 1 79 ? -11.390 -22.485 -23.408 1.00 50.12 79 GLY A C 1
ATOM 610 O O . GLY A 1 79 ? -12.061 -23.238 -22.695 1.00 50.12 79 GLY A O 1
ATOM 611 N N . PRO A 1 80 ? -11.467 -21.151 -23.265 1.00 46.56 80 PRO A N 1
ATOM 612 C CA . PRO A 1 80 ? -12.319 -20.548 -22.251 1.00 46.56 80 PRO A CA 1
ATOM 613 C C . PRO A 1 80 ? -13.798 -20.853 -22.551 1.00 46.56 80 PRO A C 1
ATOM 615 O O . PRO A 1 80 ? -14.240 -20.624 -23.677 1.00 46.56 80 PRO A O 1
ATOM 618 N N . PRO A 1 81 ? -14.589 -21.306 -21.562 1.00 49.00 81 PRO A N 1
ATOM 619 C CA . PRO A 1 81 ? -15.975 -21.715 -21.791 1.00 49.00 81 PRO A CA 1
ATOM 620 C C . PRO A 1 81 ? -16.930 -20.562 -22.154 1.00 49.00 81 PRO A C 1
ATOM 622 O O . PRO A 1 81 ? -18.027 -20.828 -22.635 1.00 49.00 81 PRO A O 1
ATOM 625 N N . HIS A 1 82 ? -16.554 -19.284 -21.980 1.00 55.34 82 HIS A N 1
ATOM 626 C CA . HIS A 1 82 ? -17.486 -18.165 -22.183 1.00 55.34 82 HIS A CA 1
ATOM 627 C C . HIS A 1 82 ? -16.843 -16.957 -22.877 1.00 55.34 82 HIS A C 1
ATOM 629 O O . HIS A 1 82 ? -16.163 -16.150 -22.244 1.00 55.34 82 HIS A O 1
ATOM 635 N N . ALA A 1 83 ? -17.120 -16.767 -24.172 1.00 60.59 83 ALA A N 1
ATOM 636 C CA . ALA A 1 83 ? -16.831 -15.504 -24.859 1.00 60.59 83 ALA A CA 1
ATOM 637 C C . ALA A 1 83 ? -17.739 -14.353 -24.366 1.00 60.59 83 ALA A C 1
ATOM 639 O O . ALA A 1 83 ? -17.350 -13.191 -24.433 1.00 60.59 83 ALA A O 1
ATOM 640 N N . HIS A 1 84 ? -18.910 -14.658 -23.807 1.00 73.81 84 HIS A N 1
ATOM 641 C CA . HIS A 1 84 ? -19.928 -13.663 -23.443 1.00 73.81 84 HIS A CA 1
ATOM 642 C C . HIS A 1 84 ? -19.737 -13.005 -22.068 1.00 73.81 84 HIS A C 1
ATOM 644 O O . HIS A 1 84 ? -20.449 -12.063 -21.743 1.00 73.81 84 HIS A O 1
ATOM 650 N N . HIS A 1 85 ? -18.776 -13.462 -21.261 1.00 84.50 85 HIS A N 1
ATOM 651 C CA . HIS A 1 85 ? -18.551 -12.933 -19.916 1.00 84.50 85 HIS A CA 1
ATOM 652 C C . HIS A 1 85 ? -17.216 -12.168 -19.841 1.00 84.50 85 HIS A C 1
ATOM 654 O O . HIS A 1 85 ? -16.227 -12.639 -20.403 1.00 84.50 85 HIS A O 1
ATOM 660 N N . PRO A 1 86 ? -17.110 -11.021 -19.147 1.00 87.00 86 PRO A N 1
ATOM 661 C CA . PRO A 1 86 ? -15.847 -10.281 -19.026 1.00 87.00 86 PRO A CA 1
ATOM 662 C C . PRO A 1 86 ? -14.786 -11.037 -18.204 1.00 87.00 86 PRO A C 1
ATOM 664 O O . PRO A 1 86 ? -13.589 -10.916 -18.463 1.00 87.00 86 PRO A O 1
ATOM 667 N N . VAL A 1 87 ? -15.201 -11.882 -17.252 1.00 89.19 87 VAL A N 1
ATOM 668 C CA . VAL A 1 87 ? -14.320 -12.801 -16.503 1.00 89.19 87 VAL A CA 1
ATOM 669 C C . VAL A 1 87 ? -14.317 -14.173 -17.185 1.00 89.19 87 VAL A C 1
ATOM 671 O O . VAL A 1 87 ? -14.942 -15.117 -16.714 1.00 89.19 87 VAL A O 1
ATOM 674 N N . ARG A 1 88 ? -13.653 -14.266 -18.342 1.00 79.56 88 ARG A N 1
ATOM 675 C CA . ARG A 1 88 ? -13.709 -15.437 -19.247 1.00 79.56 88 ARG A CA 1
ATOM 676 C C . ARG A 1 88 ? -13.057 -16.703 -18.711 1.00 79.56 88 ARG A C 1
ATOM 678 O O . ARG A 1 88 ? -13.434 -17.812 -19.077 1.00 79.56 88 ARG A O 1
ATOM 685 N N . SER A 1 89 ? -12.007 -16.536 -17.915 1.00 88.94 89 SER A N 1
ATOM 686 C CA . SER A 1 89 ? -11.199 -17.645 -17.424 1.00 88.94 89 SER A CA 1
ATOM 687 C C . SER A 1 89 ? -10.544 -17.308 -16.094 1.00 88.94 89 SER A C 1
ATOM 689 O O . SER A 1 89 ? -10.303 -16.142 -15.761 1.00 88.94 89 SER A O 1
ATOM 691 N N . LEU A 1 90 ? -10.196 -18.358 -15.350 1.00 90.00 90 LEU A N 1
ATOM 692 C CA . LEU A 1 90 ? -9.432 -18.237 -14.112 1.00 90.00 90 LEU A CA 1
ATOM 693 C C . LEU A 1 90 ? -8.067 -17.572 -14.360 1.00 90.00 90 LEU A C 1
ATOM 695 O O . LEU A 1 90 ? -7.605 -16.777 -13.544 1.00 90.00 90 LEU A O 1
ATOM 699 N N . SER A 1 91 ? -7.448 -17.864 -15.510 1.00 87.81 91 SER A N 1
ATOM 700 C CA . SER A 1 91 ? -6.195 -17.241 -15.946 1.00 87.81 91 SER A CA 1
ATOM 701 C C . SER A 1 91 ? -6.369 -15.733 -16.148 1.00 87.81 91 SER A C 1
ATOM 703 O O . SER A 1 91 ? -5.601 -14.944 -15.598 1.00 87.81 91 SER A O 1
ATOM 705 N N . PHE A 1 92 ? -7.436 -15.309 -16.835 1.00 89.31 92 PHE A N 1
ATOM 706 C CA . PHE A 1 92 ? -7.712 -13.889 -17.052 1.00 89.31 92 PHE A CA 1
ATOM 707 C C . PHE A 1 92 ? -7.931 -13.136 -15.733 1.00 89.31 92 PHE A C 1
ATOM 709 O O . PHE A 1 92 ? -7.334 -12.079 -15.512 1.00 89.31 92 PHE A O 1
ATOM 716 N N . LEU A 1 93 ? -8.712 -13.722 -14.818 1.00 93.69 93 LEU A N 1
ATOM 717 C CA . LEU A 1 93 ? -8.899 -13.189 -13.468 1.00 93.69 93 LEU A CA 1
ATOM 718 C C . LEU A 1 93 ? -7.552 -13.011 -12.749 1.00 93.69 93 LEU A C 1
ATOM 720 O O . LEU A 1 93 ? -7.274 -11.935 -12.223 1.00 93.69 93 LEU A O 1
ATOM 724 N N . LYS A 1 94 ? -6.701 -14.045 -12.764 1.00 93.94 94 LYS A N 1
ATOM 725 C CA . LYS A 1 94 ? -5.410 -14.070 -12.061 1.00 93.94 94 LYS A CA 1
ATOM 726 C C . LYS A 1 94 ? -4.376 -13.101 -12.633 1.00 93.94 94 LYS A C 1
ATOM 728 O O . LYS A 1 94 ? -3.661 -12.478 -11.856 1.00 93.94 94 LYS A O 1
ATOM 733 N N . HIS A 1 95 ? -4.269 -12.990 -13.954 1.00 91.12 95 HIS A N 1
ATOM 734 C CA . HIS A 1 95 ? -3.178 -12.256 -14.603 1.00 91.12 95 HIS A CA 1
ATOM 735 C C . HIS A 1 95 ? -3.536 -10.821 -14.998 1.00 91.12 95 HIS A C 1
ATOM 737 O O . HIS A 1 95 ? -2.638 -9.987 -15.085 1.00 91.12 95 HIS A O 1
ATOM 743 N N . HIS A 1 96 ? -4.818 -10.510 -15.212 1.00 91.88 96 HIS A N 1
ATOM 744 C CA . HIS A 1 96 ? -5.232 -9.181 -15.674 1.00 91.88 96 HIS A CA 1
ATOM 745 C C . HIS A 1 96 ? -6.048 -8.407 -14.642 1.00 91.88 96 HIS A C 1
ATOM 747 O O . HIS A 1 96 ? -5.792 -7.225 -14.444 1.00 91.88 96 HIS A O 1
ATOM 753 N N . ILE A 1 97 ? -7.009 -9.046 -13.972 1.00 95.00 97 ILE A N 1
ATOM 754 C CA . ILE A 1 97 ? -7.930 -8.336 -13.072 1.00 95.00 97 ILE A CA 1
ATOM 755 C C . ILE A 1 97 ? -7.321 -8.182 -11.674 1.00 95.00 97 ILE A C 1
ATOM 757 O O . ILE A 1 97 ? -7.190 -7.066 -11.172 1.00 95.00 97 ILE A O 1
ATOM 761 N N . LEU A 1 98 ? -6.921 -9.291 -11.045 1.00 95.12 98 LEU A N 1
ATOM 762 C CA . LEU A 1 98 ? -6.423 -9.295 -9.666 1.00 95.12 98 LEU A CA 1
ATOM 763 C C . LEU A 1 98 ? -5.204 -8.380 -9.441 1.00 95.12 98 LEU A C 1
ATOM 765 O O . LEU A 1 98 ? -5.233 -7.623 -8.468 1.00 95.12 98 LEU A O 1
ATOM 769 N N . PRO A 1 99 ? -4.194 -8.330 -10.336 1.00 95.25 99 PRO A N 1
ATOM 770 C CA . PRO A 1 99 ? -3.056 -7.430 -10.157 1.00 95.25 99 PRO A CA 1
ATOM 771 C C . PRO A 1 99 ? -3.446 -5.949 -10.191 1.00 95.25 99 PRO A C 1
ATOM 773 O O . PRO A 1 99 ? -2.803 -5.125 -9.545 1.00 95.25 99 PRO A O 1
ATOM 776 N N . VAL A 1 100 ? -4.498 -5.586 -10.934 1.00 95.31 100 VAL A N 1
ATOM 777 C CA . VAL A 1 100 ? -4.986 -4.201 -10.988 1.00 95.31 100 VAL A CA 1
ATOM 778 C C . VAL A 1 100 ? -5.650 -3.822 -9.665 1.00 95.31 100 VAL A C 1
ATOM 780 O O . VAL A 1 100 ? -5.329 -2.781 -9.099 1.00 95.31 100 VAL A O 1
ATOM 783 N N . ILE A 1 101 ? -6.501 -4.696 -9.121 1.00 94.69 101 ILE A N 1
ATOM 784 C CA . ILE A 1 101 ? -7.173 -4.471 -7.831 1.00 94.69 101 ILE A CA 1
ATOM 785 C C . ILE A 1 101 ? -6.157 -4.401 -6.677 1.00 94.69 101 ILE A C 1
ATOM 787 O O . ILE A 1 101 ? -6.282 -3.566 -5.779 1.00 94.69 101 ILE A O 1
ATOM 791 N N . GLU A 1 102 ? -5.127 -5.248 -6.711 1.00 93.25 102 GLU A N 1
ATOM 792 C CA . GLU A 1 102 ? -4.049 -5.247 -5.719 1.00 93.25 102 GLU A CA 1
ATOM 793 C C . GLU A 1 102 ? -3.246 -3.935 -5.746 1.00 93.25 102 GLU A C 1
ATOM 795 O O . GLU A 1 102 ? -2.991 -3.338 -4.697 1.00 93.25 102 GLU A O 1
ATOM 800 N N . ARG A 1 103 ? -2.917 -3.422 -6.943 1.00 92.62 103 ARG A N 1
ATOM 801 C CA . ARG A 1 103 ? -2.220 -2.131 -7.115 1.00 92.62 103 ARG A CA 1
ATOM 802 C C . ARG A 1 103 ? -3.018 -0.948 -6.575 1.00 92.62 103 ARG A C 1
ATOM 804 O O . ARG A 1 103 ? -2.434 -0.019 -6.022 1.00 92.62 103 ARG A O 1
ATOM 811 N N . GLU A 1 104 ? -4.340 -0.990 -6.694 1.00 92.94 104 GLU A N 1
ATOM 812 C CA . GLU A 1 104 ? -5.232 0.040 -6.153 1.00 92.94 104 GLU A CA 1
ATOM 813 C C . GLU A 1 104 ? -5.366 -0.007 -4.622 1.00 92.94 104 GLU A C 1
ATOM 815 O O . GLU A 1 104 ? -5.991 0.879 -4.037 1.00 92.94 104 GLU A O 1
ATOM 820 N N . LYS A 1 105 ? -4.789 -1.021 -3.954 1.00 89.25 105 LYS A N 1
ATOM 821 C CA . LYS A 1 105 ? -4.846 -1.220 -2.493 1.00 89.25 105 LYS A CA 1
ATOM 822 C C . LYS A 1 105 ? -6.274 -1.319 -1.943 1.00 89.25 105 LYS A C 1
ATOM 824 O O . LYS A 1 105 ? -6.520 -1.041 -0.770 1.00 89.25 105 LYS A O 1
ATOM 829 N N . THR A 1 106 ? -7.232 -1.703 -2.783 1.00 86.12 106 THR A N 1
ATOM 830 C CA . THR A 1 106 ? -8.623 -1.934 -2.364 1.00 86.12 106 THR A CA 1
ATOM 831 C C . THR A 1 106 ? -8.791 -3.319 -1.746 1.00 86.12 106 THR A C 1
ATOM 833 O O . THR A 1 106 ? -9.643 -3.530 -0.880 1.00 86.12 106 THR A O 1
ATOM 836 N N . VAL A 1 107 ? -7.950 -4.268 -2.157 1.00 90.44 107 VAL A N 1
ATOM 837 C CA . VAL A 1 107 ? -8.002 -5.667 -1.744 1.00 90.44 107 VAL A CA 1
ATOM 838 C C . VAL A 1 107 ? -6.587 -6.133 -1.428 1.00 90.44 107 VAL A C 1
ATOM 840 O O . VAL A 1 107 ? -5.640 -5.788 -2.131 1.00 90.44 107 VAL A O 1
ATOM 843 N N . LYS A 1 108 ? -6.447 -6.919 -0.363 1.00 92.81 108 LYS A N 1
ATOM 844 C CA . LYS A 1 108 ? -5.191 -7.540 0.048 1.00 92.81 108 LYS A CA 1
ATOM 845 C C . LYS A 1 108 ? -5.267 -9.044 -0.181 1.00 92.81 108 LYS A C 1
ATOM 847 O O . LYS A 1 108 ? -6.240 -9.685 0.219 1.00 92.81 108 LYS A O 1
ATOM 852 N N . HIS A 1 109 ? -4.224 -9.597 -0.785 1.00 95.06 109 HIS A N 1
ATOM 853 C CA . HIS A 1 109 ? -4.002 -11.033 -0.838 1.00 95.06 109 HIS A CA 1
ATOM 854 C C . HIS A 1 109 ? -3.230 -11.465 0.412 1.00 95.06 109 HIS A C 1
ATOM 856 O O . HIS A 1 109 ? -2.185 -10.897 0.737 1.00 95.06 109 HIS A O 1
ATOM 862 N N . GLY A 1 110 ? -3.759 -12.428 1.161 1.00 93.50 110 GLY A N 1
ATOM 863 C CA . GLY A 1 110 ? -3.158 -12.848 2.422 1.00 93.50 110 GLY A CA 1
ATOM 864 C C . GLY A 1 110 ? -3.437 -14.301 2.755 1.00 93.50 110 GLY A C 1
ATOM 865 O O . GLY A 1 110 ? -4.358 -14.914 2.216 1.00 93.50 110 GLY A O 1
ATOM 866 N N . ARG A 1 111 ? -2.614 -14.846 3.652 1.00 94.44 111 ARG A N 1
ATOM 867 C CA . ARG A 1 111 ? -2.856 -16.155 4.255 1.00 94.44 111 ARG A CA 1
ATOM 868 C C . ARG A 1 111 ? -3.967 -16.022 5.279 1.00 94.44 111 ARG A C 1
ATOM 870 O O . ARG A 1 111 ? -3.876 -15.163 6.151 1.00 94.44 111 ARG A O 1
ATOM 877 N N . GLU A 1 112 ? -4.951 -16.900 5.182 1.00 91.50 112 GLU A N 1
ATOM 878 C CA . GLU A 1 112 ? -6.022 -17.011 6.152 1.00 91.50 112 GLU A CA 1
ATOM 879 C C . GLU A 1 112 ? -6.211 -18.447 6.609 1.00 91.50 112 GLU A C 1
ATOM 881 O O . GLU A 1 112 ? -6.255 -19.368 5.797 1.00 91.50 112 GLU A O 1
ATOM 886 N N . THR A 1 113 ? -6.368 -18.638 7.912 1.00 92.88 113 THR A N 1
ATOM 887 C CA . THR A 1 113 ? -6.705 -19.937 8.485 1.00 92.88 113 THR A CA 1
ATOM 888 C C . THR A 1 113 ? -8.215 -20.124 8.459 1.00 92.88 113 THR A C 1
ATOM 890 O O . THR A 1 113 ? -8.916 -19.506 9.250 1.00 92.88 113 THR A O 1
ATOM 893 N N . ARG A 1 114 ? -8.708 -20.999 7.581 1.00 87.56 114 ARG A N 1
ATOM 894 C CA . ARG A 1 114 ? -10.125 -21.364 7.518 1.00 87.56 114 ARG A CA 1
ATOM 895 C C . ARG A 1 114 ? -10.399 -22.622 8.317 1.00 87.56 114 ARG A C 1
ATOM 897 O O . ARG A 1 114 ? -9.650 -23.597 8.218 1.00 87.56 114 ARG A O 1
ATOM 904 N N . THR A 1 115 ? -11.502 -22.629 9.056 1.00 86.06 115 THR A N 1
ATOM 905 C CA . THR A 1 115 ? -11.998 -23.843 9.715 1.00 86.06 115 THR A CA 1
ATOM 906 C C . THR A 1 115 ? -12.958 -24.549 8.767 1.00 86.06 115 THR A C 1
ATOM 908 O O . THR A 1 115 ? -14.078 -24.104 8.551 1.00 86.06 115 THR A O 1
ATOM 911 N N . THR A 1 116 ? -12.501 -25.639 8.158 1.00 81.69 116 THR A N 1
ATOM 912 C CA . THR A 1 116 ? -13.334 -26.499 7.312 1.00 81.69 116 THR A CA 1
ATOM 913 C C . THR A 1 116 ? -13.903 -27.638 8.150 1.00 81.69 116 THR A C 1
ATOM 915 O O . THR A 1 116 ? -13.147 -28.446 8.695 1.00 81.69 116 THR A O 1
ATOM 918 N N . THR A 1 117 ? -15.228 -27.699 8.264 1.00 81.81 117 THR A N 1
ATOM 919 C CA . THR A 1 117 ? -15.956 -28.854 8.794 1.00 81.81 117 THR A CA 1
ATOM 920 C C . THR A 1 117 ? -16.048 -29.909 7.696 1.00 81.81 117 THR A C 1
ATOM 922 O O . THR A 1 117 ? -16.681 -29.705 6.664 1.00 81.81 117 THR A O 1
ATOM 925 N N . HIS A 1 118 ? -15.372 -31.035 7.892 1.00 76.88 118 HIS A N 1
ATOM 926 C CA . HIS A 1 118 ? -15.518 -32.211 7.050 1.00 76.88 118 HIS A CA 1
ATOM 927 C C . HIS A 1 118 ? -16.464 -33.181 7.758 1.00 76.88 118 HIS A C 1
ATOM 929 O O . HIS A 1 118 ? -16.105 -33.817 8.751 1.00 76.88 118 HIS A O 1
ATOM 935 N N . THR A 1 119 ? -17.691 -33.273 7.253 1.00 75.56 119 THR A N 1
ATOM 936 C CA . THR A 1 119 ? -18.637 -34.332 7.601 1.00 75.56 119 THR A CA 1
ATOM 937 C C . THR A 1 119 ? -18.296 -35.574 6.791 1.00 75.56 119 THR A C 1
ATOM 939 O O . THR A 1 119 ? -18.673 -35.710 5.630 1.00 75.56 119 THR A O 1
ATOM 942 N N . THR A 1 120 ? -17.544 -36.486 7.393 1.00 68.06 120 THR A N 1
ATOM 943 C CA . THR A 1 120 ? -17.296 -37.817 6.833 1.00 68.06 120 THR A CA 1
ATOM 944 C C . THR A 1 120 ? -18.386 -38.754 7.331 1.00 68.06 120 THR A C 1
ATOM 946 O O . THR A 1 120 ? -18.236 -39.419 8.351 1.00 68.06 120 THR A O 1
ATOM 949 N N . GLY A 1 121 ? -19.519 -38.758 6.632 1.00 60.00 121 GLY A N 1
ATOM 950 C CA . GLY A 1 121 ? -20.592 -39.727 6.831 1.00 60.00 121 GLY A CA 1
ATOM 951 C C . GLY A 1 121 ? -20.823 -40.501 5.541 1.00 60.00 121 GLY A C 1
ATOM 952 O O . GLY A 1 121 ? -21.227 -39.915 4.540 1.00 60.00 121 GLY A O 1
ATOM 953 N N . HIS A 1 122 ? -20.564 -41.808 5.542 1.00 58.19 122 HIS A N 1
ATOM 954 C CA . HIS A 1 122 ? -21.074 -42.677 4.485 1.00 58.19 122 HIS A CA 1
ATOM 955 C C . HIS A 1 122 ? -22.588 -42.803 4.653 1.00 58.19 122 HIS A C 1
ATOM 957 O O . HIS A 1 122 ? -23.049 -43.180 5.729 1.00 58.19 122 HIS A O 1
ATOM 963 N N . ALA A 1 123 ? -23.343 -42.524 3.587 1.00 61.69 123 ALA A N 1
ATOM 964 C CA . ALA A 1 123 ? -24.810 -42.496 3.586 1.00 61.69 123 ALA A CA 1
ATOM 965 C C . ALA A 1 123 ? -25.484 -43.795 4.090 1.00 61.69 123 ALA A C 1
ATOM 967 O O . ALA A 1 123 ? -26.656 -43.764 4.441 1.00 61.69 123 ALA A O 1
ATOM 968 N N . ASN A 1 124 ? -24.741 -44.906 4.202 1.00 63.84 124 ASN A N 1
ATOM 969 C CA . ASN A 1 124 ? -25.253 -46.218 4.614 1.00 63.84 124 ASN A CA 1
ATOM 970 C C . ASN A 1 124 ? -24.759 -46.710 5.992 1.00 63.84 124 ASN A C 1
ATOM 972 O O . ASN A 1 124 ? -25.016 -47.853 6.363 1.00 63.84 124 ASN A O 1
ATOM 976 N N . SER A 1 125 ? -24.054 -45.887 6.776 1.00 59.59 125 SER A N 1
ATOM 977 C CA . SER A 1 125 ? -23.593 -46.272 8.119 1.00 59.59 125 SER A CA 1
ATOM 978 C C . SER A 1 125 ? -24.587 -45.820 9.194 1.00 59.59 125 SER A C 1
ATOM 980 O O . SER A 1 125 ? -24.731 -44.628 9.443 1.00 59.59 125 SER A O 1
ATOM 982 N N . LYS A 1 126 ? -25.201 -46.772 9.914 1.00 67.00 126 LYS A N 1
ATOM 983 C CA . LYS A 1 126 ? -26.019 -46.517 11.124 1.00 67.00 126 LYS A CA 1
ATOM 984 C C . LYS A 1 126 ? -25.221 -45.934 12.309 1.00 67.00 126 LYS A C 1
ATOM 986 O O . LYS A 1 126 ? -25.800 -45.663 13.357 1.00 67.00 126 LYS A O 1
ATOM 991 N N . ARG A 1 127 ? -23.900 -45.755 12.184 1.00 59.94 127 ARG A N 1
ATOM 992 C CA . ARG A 1 127 ? -23.068 -45.064 13.182 1.00 59.94 127 ARG A CA 1
ATOM 993 C C . ARG A 1 127 ? -23.006 -43.578 12.838 1.00 59.94 127 ARG A C 1
ATOM 995 O O . ARG A 1 127 ? -22.660 -43.233 11.712 1.00 59.94 127 ARG A O 1
ATOM 1002 N N . GLY A 1 128 ? -23.381 -42.744 13.810 1.00 61.94 128 GLY A N 1
ATOM 1003 C CA . GLY A 1 128 ? -23.626 -41.308 13.671 1.00 61.94 128 GLY A CA 1
ATOM 1004 C C . GLY A 1 128 ? -22.549 -40.512 12.929 1.00 61.94 128 GLY A C 1
ATOM 1005 O O . GLY A 1 128 ? -21.370 -40.863 12.910 1.00 61.94 128 GLY A O 1
ATOM 1006 N N . ILE A 1 129 ? -22.989 -39.410 12.321 1.00 72.38 129 ILE A N 1
ATOM 1007 C CA . ILE A 1 129 ? -22.169 -38.483 11.539 1.00 72.38 129 ILE A CA 1
ATOM 1008 C C . ILE A 1 129 ? -21.067 -37.902 12.435 1.00 72.38 129 ILE A C 1
ATOM 1010 O O . ILE A 1 129 ? -21.332 -37.061 13.293 1.00 72.38 129 ILE A O 1
ATOM 1014 N N . GLN A 1 130 ? -19.819 -38.320 12.222 1.00 74.06 130 GLN A N 1
ATOM 1015 C CA . GLN A 1 130 ? -18.672 -37.671 12.851 1.00 74.06 130 GLN A CA 1
ATOM 1016 C C . GLN A 1 130 ? -18.345 -36.380 12.092 1.00 74.06 130 GLN A C 1
ATOM 1018 O O . GLN A 1 130 ? -17.957 -36.394 10.921 1.00 74.06 130 GLN A O 1
ATOM 1023 N N . VAL A 1 131 ? -18.522 -35.244 12.767 1.00 81.19 131 VAL A N 1
ATOM 1024 C CA . VAL A 1 131 ? -18.117 -33.929 12.262 1.00 81.19 131 VAL A CA 1
ATOM 1025 C C . VAL A 1 131 ? -16.677 -33.683 12.700 1.00 81.19 131 VAL A C 1
ATOM 1027 O O . VAL A 1 131 ? -16.419 -33.444 13.877 1.00 81.19 131 VAL A O 1
ATOM 1030 N N . SER A 1 132 ? -15.730 -33.729 11.764 1.00 82.50 132 SER A N 1
ATOM 1031 C CA . SER A 1 132 ? -14.341 -33.347 12.039 1.00 82.50 132 SER A CA 1
ATOM 1032 C C . SER A 1 132 ? -14.097 -31.901 11.603 1.00 82.50 132 SER A C 1
ATOM 1034 O O . SER A 1 132 ? -14.382 -31.513 10.470 1.00 82.50 132 SER A O 1
ATOM 1036 N N . THR A 1 133 ? -13.582 -31.060 12.497 1.00 85.94 133 THR A N 1
ATOM 1037 C CA . THR A 1 133 ? -13.146 -29.697 12.156 1.00 85.94 133 THR A CA 1
ATOM 1038 C C . THR A 1 133 ? -11.650 -29.696 11.881 1.00 85.94 133 THR A C 1
ATOM 1040 O O . THR A 1 133 ? -10.862 -29.972 12.782 1.00 85.94 133 THR A O 1
ATOM 1043 N N . SER A 1 134 ? -11.240 -29.336 10.664 1.00 88.69 134 SER A N 1
ATOM 1044 C CA . SER A 1 134 ? -9.827 -29.134 10.327 1.00 88.69 134 SER A CA 1
ATOM 1045 C C . SER A 1 134 ? -9.562 -27.669 9.988 1.00 88.69 134 SER A C 1
ATOM 1047 O O . SER A 1 134 ? -10.335 -27.038 9.264 1.00 88.69 134 SER A O 1
ATOM 1049 N N . ARG A 1 135 ? -8.471 -27.110 10.520 1.00 90.62 135 ARG A N 1
ATOM 1050 C CA . ARG A 1 135 ? -8.011 -25.758 10.180 1.00 90.62 135 ARG A CA 1
ATOM 1051 C C . ARG A 1 135 ? -7.007 -25.848 9.036 1.00 90.62 135 ARG A C 1
ATOM 1053 O O . ARG A 1 135 ? -6.012 -26.555 9.152 1.00 90.62 135 ARG A O 1
ATOM 1060 N N . LYS A 1 136 ? -7.253 -25.134 7.938 1.00 91.75 136 LYS A N 1
ATOM 1061 C CA . LYS A 1 136 ? -6.368 -25.091 6.765 1.00 91.75 136 LYS A CA 1
ATOM 1062 C C . LYS A 1 136 ? -6.008 -23.649 6.450 1.00 91.75 136 LYS A C 1
ATOM 1064 O O . LYS A 1 136 ? -6.881 -22.788 6.385 1.00 91.75 136 LYS A O 1
ATOM 1069 N N . VAL A 1 137 ? -4.721 -23.388 6.246 1.00 93.38 137 VAL A N 1
ATOM 1070 C CA . VAL A 1 137 ? -4.247 -22.078 5.792 1.00 93.38 137 VAL A CA 1
ATOM 1071 C C . VAL A 1 137 ? -4.446 -21.991 4.284 1.00 93.38 137 VAL A C 1
ATOM 1073 O O . VAL A 1 137 ? -3.910 -22.805 3.534 1.00 93.38 137 VAL A O 1
ATOM 1076 N N . VAL A 1 138 ? -5.215 -21.007 3.833 1.00 94.25 138 VAL A N 1
ATOM 1077 C CA . VAL A 1 138 ? -5.544 -20.780 2.428 1.00 94.25 138 VAL A CA 1
ATOM 1078 C C . VAL A 1 138 ? -5.202 -19.346 2.049 1.00 94.25 138 VAL A C 1
ATOM 1080 O O . VAL A 1 138 ? -5.319 -18.423 2.850 1.00 94.25 138 VAL A O 1
ATOM 1083 N N . TRP A 1 139 ? -4.769 -19.143 0.811 1.00 94.75 139 TRP A N 1
ATOM 1084 C CA . TRP A 1 139 ? -4.569 -17.809 0.259 1.00 94.75 139 TRP A CA 1
ATOM 1085 C C . TRP A 1 139 ? -5.905 -17.221 -0.197 1.00 94.75 139 TRP A C 1
ATOM 1087 O O . TRP A 1 139 ? -6.580 -17.784 -1.064 1.00 94.75 139 TRP A O 1
ATOM 1097 N N . ALA A 1 140 ? -6.288 -16.100 0.408 1.00 95.94 140 ALA A N 1
ATOM 1098 C CA . ALA A 1 140 ? -7.576 -15.462 0.190 1.00 95.94 140 ALA A CA 1
ATOM 1099 C C . ALA A 1 140 ? -7.425 -13.969 -0.124 1.00 95.94 140 ALA A C 1
ATOM 1101 O O . ALA A 1 140 ? -6.536 -13.274 0.375 1.00 95.94 140 ALA A O 1
ATOM 1102 N N . TRP A 1 141 ? -8.338 -13.479 -0.955 1.00 95.19 141 TRP A N 1
ATOM 1103 C CA . TRP A 1 141 ? -8.514 -12.077 -1.298 1.00 95.19 141 TRP A CA 1
ATOM 1104 C C . TRP A 1 141 ? -9.499 -11.440 -0.327 1.00 95.19 141 TRP A C 1
ATOM 1106 O O . TRP A 1 141 ? -10.614 -11.934 -0.144 1.00 95.19 141 TRP A O 1
ATOM 1116 N N . ARG A 1 142 ? -9.087 -10.338 0.301 1.00 92.56 142 ARG A N 1
ATOM 1117 C CA . ARG A 1 142 ? -9.874 -9.625 1.311 1.00 92.56 142 ARG A CA 1
ATOM 1118 C C . ARG A 1 142 ? -9.997 -8.167 0.951 1.00 92.56 142 ARG A C 1
ATOM 1120 O O . ARG A 1 142 ? -8.987 -7.519 0.692 1.00 92.56 142 ARG A O 1
ATOM 1127 N N . THR A 1 143 ? -11.209 -7.630 1.000 1.00 91.69 143 THR A N 1
ATOM 1128 C CA . THR A 1 143 ? -11.401 -6.181 0.936 1.00 91.69 143 THR A CA 1
ATOM 1129 C C . THR A 1 143 ? -10.663 -5.550 2.105 1.00 91.69 143 THR A C 1
ATOM 1131 O O . THR A 1 143 ? -10.973 -5.832 3.268 1.00 91.69 143 THR A O 1
ATOM 1134 N N . GLN A 1 144 ? -9.683 -4.702 1.811 1.00 85.81 144 GLN A N 1
ATOM 1135 C CA . GLN A 1 144 ? -9.072 -3.893 2.844 1.00 85.81 144 GLN A CA 1
ATOM 1136 C C . GLN A 1 144 ? -10.139 -2.888 3.256 1.00 85.81 144 GLN A C 1
ATOM 1138 O O . GLN A 1 144 ? -10.464 -1.972 2.500 1.00 85.81 144 GLN A O 1
ATOM 1143 N N . ARG A 1 145 ? -10.733 -3.075 4.441 1.00 75.12 145 ARG A N 1
ATOM 1144 C CA . ARG A 1 145 ? -11.581 -2.032 5.013 1.00 75.12 145 ARG A CA 1
ATOM 1145 C C . ARG A 1 145 ? -10.708 -0.793 5.052 1.00 75.12 145 ARG A C 1
ATOM 1147 O O . ARG A 1 145 ? -9.671 -0.806 5.722 1.00 75.12 145 ARG A O 1
ATOM 1154 N N . ARG A 1 146 ? -11.084 0.245 4.293 1.00 71.19 146 ARG A N 1
ATOM 1155 C CA . ARG A 1 146 ? -10.490 1.565 4.499 1.00 71.19 146 ARG A CA 1
ATOM 1156 C C . ARG A 1 146 ? -10.560 1.777 6.004 1.00 71.19 146 ARG A C 1
ATOM 1158 O O . ARG A 1 146 ? -11.653 1.567 6.544 1.00 71.19 146 ARG A O 1
ATOM 1165 N N . PRO A 1 147 ? -9.432 2.060 6.686 1.00 64.56 147 PRO A N 1
ATOM 1166 C CA . PRO A 1 147 ? -9.502 2.388 8.095 1.00 64.56 147 PRO A CA 1
ATOM 1167 C C . PRO A 1 147 ? -10.568 3.462 8.156 1.00 64.56 147 PRO A C 1
ATOM 1169 O O . PRO A 1 147 ? -10.446 4.472 7.457 1.00 64.56 147 PRO A O 1
ATOM 1172 N N . VAL A 1 148 ? -11.684 3.162 8.828 1.00 66.06 148 VAL A N 1
ATOM 1173 C CA . VAL A 1 148 ? -12.728 4.157 9.024 1.00 66.06 148 VAL A CA 1
ATOM 1174 C C . VAL A 1 148 ? -11.943 5.292 9.627 1.00 66.06 148 VAL A C 1
ATOM 1176 O O . VAL A 1 148 ? -11.331 5.084 10.679 1.00 66.06 148 VAL A O 1
ATOM 1179 N N . SER A 1 149 ? -11.812 6.395 8.882 1.00 58.88 149 SER A N 1
ATOM 1180 C CA . SER A 1 149 ? -11.183 7.589 9.409 1.00 58.88 149 SER A CA 1
ATOM 1181 C C . SER A 1 149 ? -11.989 7.832 10.659 1.00 58.88 149 SER A C 1
ATOM 1183 O O . SER A 1 149 ? -13.175 8.167 10.577 1.00 58.88 149 SER A O 1
ATOM 1185 N N . ARG A 1 150 ? -11.410 7.479 11.811 1.00 61.84 150 ARG A N 1
ATOM 1186 C CA . ARG A 1 150 ? -11.961 7.852 13.091 1.00 61.84 150 ARG A CA 1
ATOM 1187 C C . ARG A 1 150 ? -11.805 9.347 12.991 1.00 61.84 150 ARG A C 1
ATOM 1189 O O . ARG A 1 150 ? -10.706 9.846 13.223 1.00 61.84 150 ARG A O 1
ATOM 1196 N N . LYS A 1 151 ? -12.856 10.021 12.494 1.00 68.69 151 LYS A N 1
ATOM 1197 C CA . LYS A 1 151 ? -12.971 11.471 12.565 1.00 68.69 151 LYS A CA 1
ATOM 1198 C C . LYS A 1 151 ? -12.464 11.771 13.963 1.00 68.69 151 LYS A C 1
ATOM 1200 O O . LYS A 1 151 ? -12.966 11.085 14.866 1.00 68.69 151 LYS A O 1
ATOM 1205 N N . PRO A 1 152 ? -11.404 12.593 14.113 1.00 63.59 152 PRO A N 1
ATOM 1206 C CA . PRO A 1 152 ? -10.790 12.821 15.413 1.00 63.59 152 PRO A CA 1
ATOM 1207 C C . PRO A 1 152 ? -11.955 13.017 16.353 1.00 63.59 152 PRO A C 1
ATOM 1209 O O . PRO A 1 152 ? -12.786 13.873 16.048 1.00 63.59 152 PRO A O 1
ATOM 1212 N N . THR A 1 153 ? -12.127 12.092 17.314 1.00 66.75 153 THR A N 1
ATOM 1213 C CA . THR A 1 153 ? -13.293 12.091 18.198 1.00 66.75 153 THR A CA 1
ATOM 1214 C C . THR A 1 153 ? -13.400 13.525 18.639 1.00 66.75 153 THR A C 1
ATOM 1216 O O . THR A 1 153 ? -12.434 13.986 19.253 1.00 66.75 153 THR A O 1
ATOM 1219 N N . ALA A 1 154 ? -14.438 14.237 18.165 1.00 67.25 154 ALA A N 1
ATOM 1220 C CA . ALA A 1 154 ? -14.507 15.685 18.303 1.00 67.25 154 ALA A CA 1
ATOM 1221 C C . ALA A 1 154 ? -14.145 15.945 19.752 1.00 67.25 154 ALA A C 1
ATOM 1223 O O . ALA A 1 154 ? -14.740 15.274 20.605 1.00 67.25 154 ALA A O 1
ATOM 1224 N N . GLN A 1 155 ? -13.066 16.712 19.992 1.00 65.19 155 GLN A N 1
ATOM 1225 C CA . GLN A 1 155 ? -12.582 16.958 21.347 1.00 65.19 155 GLN A CA 1
ATOM 1226 C C . GLN A 1 155 ? -13.834 17.276 22.135 1.00 65.19 155 GLN A C 1
ATOM 1228 O O . GLN A 1 155 ? -14.540 18.220 21.774 1.00 65.19 155 GLN A O 1
ATOM 1233 N N . ARG A 1 156 ? -14.217 16.367 23.046 1.00 62.75 156 ARG A N 1
ATOM 1234 C CA . ARG A 1 156 ? -15.469 16.539 23.773 1.00 62.75 156 ARG A CA 1
ATOM 1235 C C . ARG A 1 156 ? -15.339 17.936 24.360 1.00 62.75 156 ARG A C 1
ATOM 1237 O O . ARG A 1 156 ? -14.284 18.170 24.956 1.00 62.75 156 ARG A O 1
ATOM 1244 N N . PRO A 1 157 ? -16.286 18.854 24.090 1.00 68.38 157 PRO A N 1
ATOM 1245 C CA . PRO A 1 157 ? -16.171 20.217 24.582 1.00 68.38 157 PRO A CA 1
ATOM 1246 C C . PRO A 1 157 ? -15.808 20.103 26.054 1.00 68.38 157 PRO A C 1
ATOM 1248 O O . PRO A 1 157 ? -16.435 19.293 26.745 1.00 68.38 157 PRO A O 1
ATOM 1251 N N . ASP A 1 158 ? -14.721 20.770 26.461 1.00 68.75 158 ASP A N 1
ATOM 1252 C CA . ASP A 1 158 ? -14.228 20.718 27.835 1.00 68.75 158 ASP A CA 1
ATOM 1253 C C . ASP A 1 158 ? -15.441 20.976 28.716 1.00 68.75 158 ASP A C 1
ATOM 1255 O O . ASP A 1 158 ? -16.032 22.055 28.674 1.00 68.75 158 ASP A O 1
ATOM 1259 N N . TYR A 1 159 ? -15.918 19.920 29.376 1.00 67.50 159 TYR A N 1
ATOM 1260 C CA . TYR A 1 159 ? -17.196 19.961 30.058 1.00 67.50 159 TYR A CA 1
ATOM 1261 C C . TYR A 1 159 ? -16.985 20.927 31.216 1.00 67.50 159 TYR A C 1
ATOM 1263 O O . TYR A 1 159 ? -16.312 20.587 32.192 1.00 67.50 159 TYR A O 1
ATOM 1271 N N . VAL A 1 160 ? -17.462 22.165 31.070 1.00 74.56 160 VAL A N 1
ATOM 1272 C CA . VAL A 1 160 ? -17.442 23.150 32.146 1.00 74.56 160 VAL A CA 1
ATOM 1273 C C . VAL A 1 160 ? -18.441 22.626 33.156 1.00 74.56 160 VAL A C 1
ATOM 1275 O O . VAL A 1 160 ? -19.649 22.780 33.002 1.00 74.56 160 VAL A O 1
ATOM 1278 N N . TYR A 1 161 ? -17.933 21.887 34.135 1.00 76.38 161 TYR A N 1
ATOM 1279 C CA . TYR A 1 161 ? -18.752 21.362 35.206 1.00 76.38 161 TYR A CA 1
ATOM 1280 C C . TYR A 1 161 ? -19.321 22.550 35.980 1.00 76.38 161 TYR A C 1
ATOM 1282 O O . TYR A 1 161 ? -18.606 23.207 36.741 1.00 76.38 161 TYR A O 1
ATOM 1290 N N . ASP A 1 162 ? -20.598 22.847 35.753 1.00 82.94 162 ASP A N 1
ATOM 1291 C CA . ASP A 1 162 ? -21.293 23.860 36.524 1.00 82.94 162 ASP A CA 1
ATOM 1292 C C . ASP A 1 162 ? -21.607 23.302 37.915 1.00 82.94 162 ASP A C 1
ATOM 1294 O O . ASP A 1 162 ? -22.484 22.459 38.102 1.00 82.94 162 ASP A O 1
ATOM 1298 N N . TYR A 1 163 ? -20.840 23.759 38.899 1.00 82.88 163 TYR A N 1
ATOM 1299 C CA . TYR A 1 163 ? -20.976 23.367 40.298 1.00 82.88 163 TYR A CA 1
ATOM 1300 C C . TYR A 1 163 ? -21.902 24.287 41.098 1.00 82.88 163 TYR A C 1
ATOM 1302 O O . TYR A 1 163 ? -22.013 24.107 42.313 1.00 82.88 163 TYR A O 1
ATOM 1310 N N . SER A 1 164 ? -22.552 25.259 40.451 1.00 84.06 164 SER A N 1
ATOM 1311 C CA . SER A 1 164 ? -23.420 26.262 41.084 1.00 84.06 164 SER A CA 1
ATOM 1312 C C . SER A 1 164 ? -24.486 25.648 42.001 1.00 84.06 164 SER A C 1
ATOM 1314 O O . SER A 1 164 ? -24.731 26.153 43.093 1.00 84.06 164 SER A O 1
ATOM 1316 N N . HIS A 1 165 ? -25.033 24.494 41.618 1.00 87.88 165 HIS A N 1
ATOM 1317 C CA . HIS A 1 165 ? -26.061 23.753 42.350 1.00 87.88 165 HIS A CA 1
ATOM 1318 C C . HIS A 1 165 ? -25.550 22.958 43.574 1.00 87.88 165 HIS A C 1
ATOM 1320 O O . HIS A 1 165 ? -26.347 22.394 44.326 1.00 87.88 165 HIS A O 1
ATOM 1326 N N . MET A 1 166 ? -24.234 22.862 43.804 1.00 92.56 166 MET A N 1
ATOM 1327 C CA . MET A 1 166 ? -23.673 22.118 44.942 1.00 92.56 166 MET A CA 1
ATOM 1328 C C . MET A 1 166 ? -23.481 23.002 46.184 1.00 92.56 166 MET A C 1
ATOM 1330 O O . MET A 1 166 ? -23.134 24.173 46.079 1.00 92.56 166 MET A O 1
ATOM 1334 N N . LYS A 1 167 ? -23.582 22.418 47.392 1.00 94.38 167 LYS A N 1
ATOM 1335 C CA . LYS A 1 167 ? -23.224 23.113 48.648 1.00 94.38 167 LYS A CA 1
ATOM 1336 C C . LYS A 1 167 ? -21.767 23.634 48.596 1.00 94.38 167 LYS A C 1
ATOM 1338 O O . LYS A 1 167 ? -20.898 22.888 48.132 1.00 94.38 167 LYS A O 1
ATOM 1343 N N . PRO A 1 168 ? -21.439 24.815 49.162 1.00 91.88 168 PRO A N 1
ATOM 1344 C CA . PRO A 1 168 ? -20.099 25.419 49.068 1.00 91.88 168 PRO A CA 1
ATOM 1345 C C . PRO A 1 168 ? -18.936 24.524 49.534 1.00 91.88 168 PRO A C 1
ATOM 1347 O O . PRO A 1 168 ? -17.836 24.577 48.981 1.00 91.88 168 PRO A O 1
ATOM 1350 N N . ALA A 1 169 ? -19.159 23.668 50.536 1.00 89.12 169 ALA A N 1
ATOM 1351 C CA . ALA A 1 169 ? -18.160 22.695 50.987 1.00 89.12 169 ALA A CA 1
ATOM 1352 C C . ALA A 1 169 ? -17.847 21.634 49.910 1.00 89.12 169 ALA A C 1
ATOM 1354 O O . ALA A 1 169 ? -16.681 21.329 49.660 1.00 89.12 169 ALA A O 1
ATOM 1355 N N . LYS A 1 170 ? -18.874 21.128 49.210 1.00 89.69 170 LYS A N 1
ATOM 1356 C CA . LYS A 1 170 ? -18.708 20.172 48.102 1.00 89.69 170 LYS A CA 1
ATOM 1357 C C . LYS A 1 170 ? -18.066 20.830 46.878 1.00 89.69 170 LYS A C 1
ATOM 1359 O O . LYS A 1 170 ? -17.209 20.211 46.254 1.00 89.69 170 LYS A O 1
ATOM 1364 N N . GLN A 1 171 ? -18.402 22.089 46.580 1.00 88.56 171 GLN A N 1
ATOM 1365 C CA . GLN A 1 171 ? -17.749 22.853 45.507 1.00 88.56 171 GLN A CA 1
ATOM 1366 C C . GLN A 1 171 ? -16.235 22.982 45.740 1.00 88.56 171 GLN A C 1
ATOM 1368 O O . GLN A 1 171 ? -15.448 22.748 44.824 1.00 88.56 171 GLN A O 1
ATOM 1373 N N . ARG A 1 172 ? -15.809 23.306 46.973 1.00 87.38 172 ARG A N 1
ATOM 1374 C CA . ARG A 1 172 ? -14.382 23.382 47.340 1.00 87.38 172 ARG A CA 1
ATOM 1375 C C . ARG A 1 172 ? -13.667 22.041 47.161 1.00 87.38 172 ARG A C 1
ATOM 1377 O O . ARG A 1 172 ? -12.594 22.011 46.561 1.00 87.38 172 ARG A O 1
ATOM 1384 N N . ALA A 1 173 ? -14.282 20.942 47.598 1.00 89.88 173 ALA A N 1
ATOM 1385 C CA . ALA A 1 173 ? -13.733 19.599 47.408 1.00 89.88 173 ALA A CA 1
ATOM 1386 C C . ALA A 1 173 ? -13.591 19.228 45.917 1.00 89.88 173 ALA A C 1
ATOM 1388 O O . ALA A 1 173 ? -12.530 18.766 45.497 1.00 89.88 173 ALA A O 1
ATOM 1389 N N . HIS A 1 174 ? -14.613 19.500 45.095 1.00 87.25 174 HIS A N 1
ATOM 1390 C CA . HIS A 1 174 ? -14.556 19.258 43.649 1.00 87.25 174 HIS A CA 1
ATOM 1391 C C . HIS A 1 174 ? -13.484 20.109 42.956 1.00 87.25 174 HIS A C 1
ATOM 1393 O O . HIS A 1 174 ? -12.710 19.577 42.160 1.00 87.25 174 HIS A O 1
ATOM 1399 N N . ARG A 1 175 ? -13.365 21.402 43.290 1.00 84.06 175 ARG A N 1
ATOM 1400 C CA . ARG A 1 175 ? -12.283 22.260 42.768 1.00 84.06 175 ARG A CA 1
ATOM 1401 C C . ARG A 1 175 ? -10.900 21.692 43.106 1.00 84.06 175 ARG A C 1
ATOM 1403 O O . ARG A 1 175 ? -10.042 21.634 42.227 1.00 84.06 175 ARG A O 1
ATOM 1410 N N . GLY A 1 176 ? -10.708 21.207 44.335 1.00 90.06 176 GLY A N 1
ATOM 1411 C CA . GLY A 1 176 ? -9.478 20.527 44.754 1.00 90.06 176 GLY A CA 1
ATOM 1412 C C . GLY A 1 176 ? -9.187 19.258 43.943 1.00 90.06 176 GLY A C 1
ATOM 1413 O O . GLY A 1 176 ? -8.066 19.070 43.469 1.00 90.06 176 GLY A O 1
ATOM 1414 N N . TYR A 1 177 ? -10.203 18.425 43.704 1.00 91.38 177 TYR A N 1
ATOM 1415 C CA . TYR A 1 177 ? -10.075 17.220 42.880 1.00 91.38 177 TYR A CA 1
ATOM 1416 C C . TYR A 1 1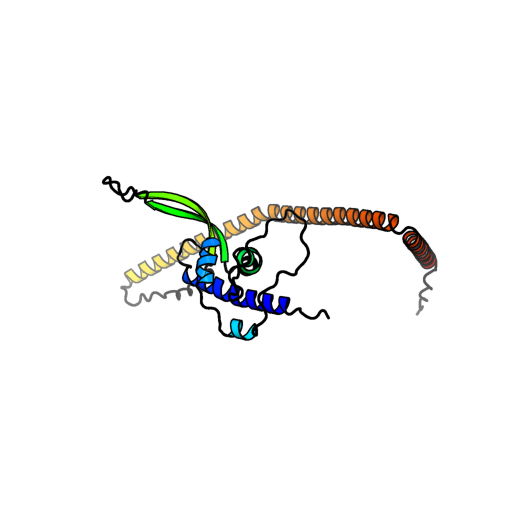77 ? -9.690 17.541 41.426 1.00 91.38 177 TYR A C 1
ATOM 1418 O O . TYR A 1 177 ? -8.761 16.940 40.884 1.00 91.38 177 TYR A O 1
ATOM 1426 N N . HIS A 1 178 ? -10.335 18.528 40.796 1.00 85.44 178 HIS A N 1
ATOM 1427 C CA . HIS A 1 178 ? -9.992 18.941 39.431 1.00 85.44 178 HIS A CA 1
ATOM 1428 C C . HIS A 1 178 ? -8.583 19.524 39.330 1.00 85.44 178 HIS A C 1
ATOM 1430 O O . HIS A 1 178 ? -7.850 19.168 38.405 1.00 85.44 178 HIS A O 1
ATOM 1436 N N . ALA A 1 179 ? -8.166 20.345 40.298 1.00 86.81 179 ALA A N 1
ATOM 1437 C CA . ALA A 1 179 ? -6.799 20.858 40.362 1.00 86.81 179 ALA A CA 1
ATOM 1438 C C . ALA A 1 179 ? -5.769 19.720 40.492 1.00 86.81 179 ALA A C 1
ATOM 1440 O O . ALA A 1 179 ? -4.737 19.730 39.816 1.00 86.81 179 ALA A O 1
ATOM 1441 N N . PHE A 1 180 ? -6.065 18.694 41.297 1.00 93.44 180 PHE A N 1
ATOM 1442 C CA . PHE A 1 180 ? -5.222 17.504 41.423 1.00 93.44 180 PHE A CA 1
ATOM 1443 C C . PHE A 1 180 ? -5.116 16.719 40.108 1.00 93.44 180 PHE A C 1
ATOM 1445 O O . PHE A 1 180 ? -4.009 16.391 39.671 1.00 93.44 180 PHE A O 1
ATOM 1452 N N . ILE A 1 181 ? -6.243 16.448 39.440 1.00 88.06 181 ILE A N 1
ATOM 1453 C CA . ILE A 1 181 ? -6.259 15.746 38.149 1.00 88.06 181 ILE A CA 1
ATOM 1454 C C . ILE A 1 181 ? -5.503 16.546 37.082 1.00 88.06 181 ILE A C 1
ATOM 1456 O O . ILE A 1 181 ? -4.697 15.964 36.352 1.00 88.06 181 ILE A O 1
ATOM 1460 N N . ALA A 1 182 ? -5.699 17.866 37.024 1.00 86.44 182 ALA A N 1
ATOM 1461 C CA . ALA A 1 182 ? -4.980 18.750 36.112 1.00 86.44 182 ALA A CA 1
ATOM 1462 C C . ALA A 1 182 ? -3.464 18.692 36.356 1.00 86.44 182 ALA A C 1
ATOM 1464 O O . ALA A 1 182 ? -2.701 18.441 35.422 1.00 86.44 182 ALA A O 1
ATOM 1465 N N . LYS A 1 183 ? -3.022 18.804 37.616 1.00 95.25 183 LYS A N 1
ATOM 1466 C CA . LYS A 1 183 ? -1.605 18.679 37.993 1.00 95.25 183 LYS A CA 1
ATOM 1467 C C . LYS A 1 183 ? -1.034 17.311 37.613 1.00 95.25 183 LYS A C 1
ATOM 1469 O O . LYS A 1 183 ? 0.057 17.236 37.050 1.00 95.25 183 LYS A O 1
ATOM 1474 N N . ARG A 1 184 ? -1.773 16.223 37.855 1.00 96.38 184 ARG A N 1
ATOM 1475 C CA . ARG A 1 184 ? -1.364 14.860 37.477 1.00 96.38 184 ARG A CA 1
ATOM 1476 C C . ARG A 1 184 ? -1.211 14.713 35.963 1.00 96.38 184 ARG A C 1
ATOM 1478 O O . ARG A 1 184 ? -0.225 14.141 35.501 1.00 96.38 184 ARG A O 1
ATOM 1485 N N . ASN A 1 185 ? -2.169 15.222 35.193 1.00 90.69 185 ASN A N 1
ATOM 1486 C CA . ASN A 1 185 ? -2.128 15.173 33.733 1.00 90.69 185 ASN A CA 1
ATOM 1487 C C . ASN A 1 185 ? -0.968 16.013 33.183 1.00 90.69 185 ASN A C 1
ATOM 1489 O O . ASN A 1 185 ? -0.249 15.543 32.306 1.00 90.69 185 ASN A O 1
ATOM 1493 N N . MET A 1 186 ? -0.723 17.196 33.756 1.00 92.38 186 MET A N 1
ATOM 1494 C CA . MET A 1 186 ? 0.421 18.042 33.412 1.00 92.38 186 MET A CA 1
ATOM 1495 C C . MET A 1 186 ? 1.755 17.324 33.666 1.00 92.38 186 MET A C 1
ATOM 1497 O O . MET A 1 186 ? 2.643 17.348 32.816 1.00 92.38 186 MET A O 1
ATOM 1501 N N . LEU A 1 187 ? 1.895 16.633 34.804 1.00 96.62 187 LEU A N 1
ATOM 1502 C CA . LEU A 1 187 ? 3.095 15.848 35.109 1.00 96.62 187 LEU A CA 1
ATOM 1503 C C . LEU A 1 187 ? 3.298 14.703 34.110 1.00 96.62 187 LEU A C 1
ATOM 1505 O O . LEU A 1 187 ? 4.404 14.552 33.598 1.00 96.62 187 LEU A O 1
ATOM 1509 N N . ARG A 1 188 ? 2.238 13.957 33.769 1.00 94.44 188 ARG A N 1
ATOM 1510 C CA . ARG A 1 188 ? 2.296 12.897 32.744 1.00 94.44 188 ARG A CA 1
ATOM 1511 C C . ARG A 1 188 ? 2.671 13.436 31.365 1.00 94.44 188 ARG A C 1
ATOM 1513 O O . ARG A 1 188 ? 3.452 12.812 30.655 1.00 94.44 188 ARG A O 1
ATOM 1520 N N . ALA A 1 189 ? 2.136 14.593 30.983 1.00 92.06 189 ALA A N 1
ATOM 1521 C CA . ALA A 1 189 ? 2.493 15.240 29.725 1.00 92.06 189 ALA A CA 1
ATOM 1522 C C . ALA A 1 189 ? 3.976 15.645 29.714 1.00 92.06 189 ALA A C 1
ATOM 1524 O O . ALA A 1 189 ? 4.669 15.427 28.724 1.00 92.06 189 ALA A O 1
ATOM 1525 N N . ARG A 1 190 ? 4.491 16.162 30.838 1.00 96.31 190 ARG A N 1
ATOM 1526 C CA . ARG A 1 190 ? 5.903 16.537 30.977 1.00 96.31 190 ARG A CA 1
ATOM 1527 C C . ARG A 1 190 ? 6.839 15.326 30.931 1.00 96.31 190 ARG A C 1
ATOM 1529 O O . ARG A 1 190 ? 7.885 15.414 30.295 1.00 96.31 190 ARG A O 1
ATOM 1536 N N . THR A 1 191 ? 6.490 14.208 31.572 1.00 96.00 191 THR A N 1
ATOM 1537 C CA . THR A 1 191 ? 7.292 12.974 31.491 1.00 96.00 191 THR A CA 1
ATOM 1538 C C . THR A 1 191 ? 7.268 12.394 30.082 1.00 96.00 191 THR A C 1
ATOM 1540 O O . THR A 1 191 ? 8.328 12.096 29.543 1.00 96.00 191 THR A O 1
ATOM 1543 N N . ALA A 1 192 ? 6.099 12.346 29.437 1.00 94.19 192 ALA A N 1
ATOM 1544 C CA . ALA A 1 192 ? 5.976 11.897 28.052 1.00 94.19 192 ALA A CA 1
ATOM 1545 C C . ALA A 1 192 ? 6.783 12.777 27.079 1.00 94.19 192 ALA A C 1
ATOM 1547 O O . ALA A 1 192 ? 7.420 12.257 26.165 1.00 94.19 192 ALA A O 1
ATOM 1548 N N . ALA A 1 193 ? 6.804 14.098 27.288 1.00 95.75 193 ALA A N 1
ATOM 1549 C CA . ALA A 1 193 ? 7.623 15.014 26.497 1.00 95.75 193 ALA A CA 1
ATOM 1550 C C . ALA A 1 193 ? 9.125 14.730 26.670 1.00 95.75 193 ALA A C 1
ATOM 1552 O O . ALA A 1 193 ? 9.834 14.592 25.675 1.00 95.75 193 ALA A O 1
ATOM 1553 N N . LYS A 1 194 ? 9.594 14.548 27.913 1.00 97.88 194 LYS A N 1
ATOM 1554 C CA . LYS A 1 194 ? 10.992 14.185 28.199 1.00 97.88 194 LYS A CA 1
ATOM 1555 C C . LYS A 1 194 ? 11.382 12.834 27.597 1.00 97.88 194 LYS A C 1
ATOM 1557 O O . LYS A 1 194 ? 12.450 12.713 27.008 1.00 97.88 194 LYS A O 1
ATOM 1562 N N . GLU A 1 195 ? 10.520 11.825 27.703 1.00 96.94 195 GLU A N 1
ATOM 1563 C CA . GLU A 1 195 ? 10.749 10.514 27.085 1.00 96.94 195 GLU A CA 1
ATOM 1564 C C . GLU A 1 195 ? 10.805 10.607 25.557 1.00 96.94 195 GLU A C 1
ATOM 1566 O O . GLU A 1 195 ? 11.646 9.970 24.925 1.00 96.94 195 GLU A O 1
ATOM 1571 N N . ALA A 1 196 ? 9.940 11.420 24.944 1.00 95.56 196 ALA A N 1
ATOM 1572 C CA . ALA A 1 196 ? 9.960 11.649 23.505 1.00 95.56 196 ALA A CA 1
ATOM 1573 C C . ALA A 1 196 ? 11.247 12.359 23.054 1.00 95.56 196 ALA A C 1
ATOM 1575 O O . ALA A 1 196 ? 11.806 12.008 22.015 1.00 95.56 196 ALA A O 1
ATOM 1576 N N . GLU A 1 197 ? 11.743 13.328 23.825 1.00 96.38 197 GLU A N 1
ATOM 1577 C CA . GLU A 1 197 ? 13.035 13.974 23.573 1.00 96.38 197 GLU A CA 1
ATOM 1578 C C . GLU A 1 197 ? 14.201 12.996 23.728 1.00 96.38 197 GLU A C 1
ATOM 1580 O O . GLU A 1 197 ? 15.036 12.907 22.828 1.00 96.38 197 GLU A O 1
ATOM 1585 N N . ALA A 1 198 ? 14.216 12.193 24.795 1.00 97.44 198 ALA A N 1
ATOM 1586 C CA . ALA A 1 198 ? 15.225 11.159 25.007 1.00 97.44 198 ALA A CA 1
ATOM 1587 C C . ALA A 1 198 ? 15.240 10.137 23.859 1.00 97.44 198 ALA A C 1
ATOM 1589 O O . ALA A 1 198 ? 16.305 9.814 23.334 1.00 97.44 198 ALA A O 1
ATOM 1590 N N . ARG A 1 199 ? 14.065 9.695 23.388 1.00 96.50 199 ARG A N 1
ATOM 1591 C CA . ARG A 1 199 ? 13.944 8.820 22.210 1.00 96.50 199 ARG A CA 1
ATOM 1592 C C . ARG A 1 199 ? 14.494 9.478 20.953 1.00 96.50 199 ARG A C 1
ATOM 1594 O O . ARG A 1 199 ? 15.252 8.843 20.232 1.00 96.50 199 ARG A O 1
ATOM 1601 N N . LYS A 1 200 ? 14.169 10.750 20.698 1.00 95.81 200 LYS A N 1
ATOM 1602 C CA . LYS A 1 200 ? 14.723 11.485 19.549 1.00 95.81 200 LYS A CA 1
ATOM 1603 C C . LYS A 1 200 ? 16.244 11.569 19.623 1.00 95.81 200 LYS A C 1
ATOM 1605 O O . LYS A 1 200 ? 16.892 11.421 18.596 1.00 95.81 200 LYS A O 1
ATOM 1610 N N . ILE A 1 201 ? 16.811 11.811 20.805 1.00 96.25 201 ILE A N 1
ATOM 1611 C CA . ILE A 1 201 ? 18.265 11.865 21.006 1.00 96.25 201 ILE A CA 1
ATOM 1612 C C . ILE A 1 201 ? 18.892 10.488 20.759 1.00 96.25 201 ILE A C 1
ATOM 1614 O O . ILE A 1 201 ? 19.853 10.405 20.001 1.00 96.25 201 ILE A O 1
ATOM 1618 N N . ALA A 1 202 ? 18.312 9.419 21.308 1.00 95.81 202 ALA A N 1
ATOM 1619 C CA . ALA A 1 202 ? 18.780 8.049 21.098 1.00 95.81 202 ALA A CA 1
ATOM 1620 C C . ALA A 1 202 ? 18.657 7.585 19.633 1.00 95.81 202 ALA A C 1
ATOM 1622 O O . ALA A 1 202 ? 19.475 6.806 19.156 1.00 95.81 202 ALA A O 1
ATOM 1623 N N . GLU A 1 203 ? 17.661 8.076 18.891 1.00 95.88 203 GLU A N 1
ATOM 1624 C CA . GLU A 1 203 ? 17.435 7.709 17.488 1.00 95.88 203 GLU A CA 1
ATOM 1625 C C . GLU A 1 203 ? 18.324 8.494 16.502 1.00 95.88 203 GLU A C 1
ATOM 1627 O O . GLU A 1 203 ? 18.547 8.039 15.380 1.00 95.88 203 GLU A O 1
ATOM 1632 N N . LYS A 1 204 ? 18.851 9.667 16.889 1.00 96.88 204 LYS A N 1
ATOM 1633 C CA . LYS A 1 204 ? 19.747 10.482 16.041 1.00 96.88 204 LYS A CA 1
ATOM 1634 C C . LYS A 1 204 ? 20.936 9.700 15.458 1.00 96.88 204 LYS A C 1
ATOM 1636 O O . LYS A 1 204 ? 21.088 9.776 14.240 1.00 96.88 204 LYS A O 1
ATOM 1641 N N . PRO A 1 205 ? 21.751 8.955 16.236 1.00 97.12 205 PRO A N 1
ATOM 1642 C CA . PRO A 1 205 ? 22.883 8.215 15.676 1.00 97.12 205 PRO A CA 1
ATOM 1643 C C . PRO A 1 205 ? 22.429 7.159 14.665 1.00 97.12 205 PRO A C 1
ATOM 1645 O O . PRO A 1 205 ? 22.928 7.149 13.546 1.00 97.12 205 PRO A O 1
ATOM 1648 N N . MET A 1 206 ? 21.389 6.375 14.981 1.00 93.75 206 MET A N 1
ATOM 1649 C CA . MET A 1 206 ? 20.852 5.382 14.041 1.00 93.75 206 MET A CA 1
ATOM 1650 C C . MET A 1 206 ? 20.336 6.018 12.742 1.00 93.75 206 MET A C 1
ATOM 1652 O O . MET A 1 206 ? 20.484 5.447 11.663 1.00 93.75 206 MET A O 1
ATOM 1656 N N . ARG A 1 207 ? 19.736 7.214 12.814 1.00 94.69 207 ARG A N 1
ATOM 1657 C CA . ARG A 1 207 ? 19.297 7.953 11.619 1.00 94.69 207 ARG A CA 1
ATOM 1658 C C . ARG A 1 207 ? 20.469 8.440 10.776 1.00 94.69 207 ARG A C 1
ATOM 1660 O O . ARG A 1 207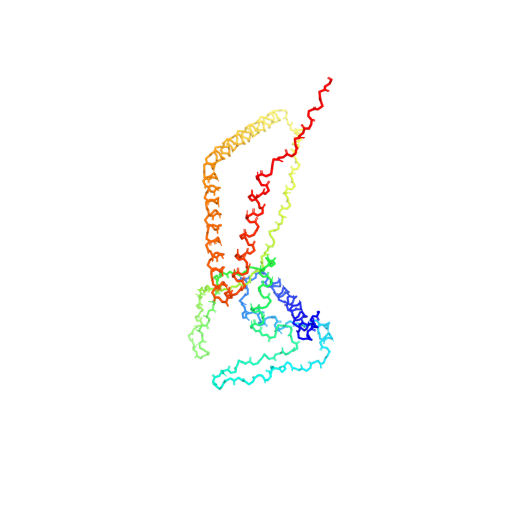 ? 20.382 8.369 9.552 1.00 94.69 207 ARG A O 1
ATOM 1667 N N . GLU A 1 208 ? 21.528 8.953 11.394 1.00 96.50 208 GLU A N 1
ATOM 1668 C CA . GLU A 1 208 ? 22.723 9.395 10.670 1.00 96.50 208 GLU A CA 1
ATOM 1669 C C . GLU A 1 208 ? 23.476 8.208 10.054 1.00 96.50 208 GLU A C 1
ATOM 1671 O O . GLU A 1 208 ? 23.835 8.269 8.879 1.00 96.50 208 GLU A O 1
ATOM 1676 N N . GLU A 1 209 ? 23.595 7.084 10.763 1.00 95.75 209 GLU A N 1
ATOM 1677 C CA . GLU A 1 209 ? 24.132 5.829 10.221 1.00 95.75 209 GLU A CA 1
ATOM 1678 C C . GLU A 1 209 ? 23.298 5.312 9.043 1.00 95.75 209 GLU A C 1
ATOM 1680 O O . GLU A 1 209 ? 23.845 4.978 7.992 1.00 95.75 209 GLU A O 1
ATOM 1685 N N . ALA A 1 210 ? 21.966 5.314 9.157 1.00 96.00 210 ALA A N 1
ATOM 1686 C CA . ALA A 1 210 ? 21.083 4.909 8.066 1.00 96.00 210 ALA A CA 1
ATOM 1687 C C . ALA A 1 210 ? 21.226 5.823 6.835 1.00 96.00 210 ALA A C 1
ATOM 1689 O O . ALA A 1 210 ? 21.241 5.337 5.699 1.00 96.00 210 ALA A O 1
ATOM 1690 N N . LYS A 1 211 ? 21.373 7.141 7.034 1.00 97.75 211 LYS A N 1
ATOM 1691 C CA . LYS A 1 211 ? 21.656 8.090 5.945 1.00 97.75 211 LYS A CA 1
ATOM 1692 C C . LYS A 1 211 ? 23.030 7.844 5.325 1.00 97.75 211 LYS A C 1
ATOM 1694 O O . LYS A 1 211 ? 23.145 7.867 4.100 1.00 97.75 211 LYS A O 1
ATOM 1699 N N . ALA A 1 212 ? 24.058 7.605 6.136 1.00 97.50 212 ALA A N 1
ATOM 1700 C CA . ALA A 1 212 ? 25.405 7.305 5.662 1.00 97.50 212 ALA A CA 1
ATOM 1701 C C . ALA A 1 212 ? 25.425 6.005 4.843 1.00 97.50 212 ALA A C 1
ATOM 1703 O O . ALA A 1 212 ? 25.941 5.990 3.726 1.00 97.50 212 ALA A O 1
ATOM 1704 N N . ALA A 1 213 ? 24.759 4.953 5.325 1.00 97.62 213 ALA A N 1
ATOM 1705 C CA . ALA A 1 213 ? 24.597 3.693 4.608 1.00 97.62 213 ALA A CA 1
ATOM 1706 C C . ALA A 1 213 ? 23.826 3.869 3.288 1.00 97.62 213 ALA A C 1
ATOM 1708 O O . ALA A 1 213 ? 24.198 3.285 2.270 1.00 97.62 213 ALA A O 1
ATOM 1709 N N . ALA A 1 214 ? 22.781 4.703 3.263 1.00 96.88 214 ALA A N 1
ATOM 1710 C CA . ALA A 1 214 ? 22.051 5.013 2.034 1.00 96.88 214 ALA A CA 1
ATOM 1711 C C . ALA A 1 214 ? 22.935 5.736 1.003 1.00 96.88 214 ALA A C 1
ATOM 1713 O O . ALA A 1 214 ? 22.912 5.384 -0.177 1.00 96.88 214 ALA A O 1
ATOM 1714 N N . ARG A 1 215 ? 23.760 6.698 1.442 1.00 98.00 215 ARG A N 1
ATOM 1715 C CA . ARG A 1 215 ? 24.740 7.375 0.575 1.00 98.00 215 ARG A CA 1
ATOM 1716 C C . ARG A 1 215 ? 25.795 6.403 0.049 1.00 98.00 215 ARG A C 1
ATOM 1718 O O . ARG A 1 215 ? 26.092 6.433 -1.140 1.00 98.00 215 ARG A O 1
ATOM 1725 N N . ALA A 1 216 ? 26.311 5.513 0.896 1.00 97.88 216 ALA A N 1
ATOM 1726 C CA . ALA A 1 216 ? 27.278 4.496 0.487 1.00 97.88 216 ALA A CA 1
ATOM 1727 C C . ALA A 1 216 ? 26.700 3.569 -0.595 1.00 97.88 216 ALA A C 1
ATOM 1729 O O . ALA A 1 216 ? 27.318 3.395 -1.643 1.00 97.88 216 ALA A O 1
ATOM 1730 N N . ARG A 1 217 ? 25.471 3.069 -0.398 1.00 97.69 217 ARG A N 1
ATOM 1731 C CA . ARG A 1 217 ? 24.759 2.248 -1.394 1.00 97.69 217 ARG A CA 1
ATOM 1732 C C . ARG A 1 217 ? 24.532 2.989 -2.709 1.00 97.69 217 ARG A C 1
ATOM 1734 O O . ARG A 1 217 ? 24.676 2.394 -3.770 1.00 97.69 217 ARG A O 1
ATOM 1741 N N . HIS A 1 218 ? 24.192 4.277 -2.654 1.00 97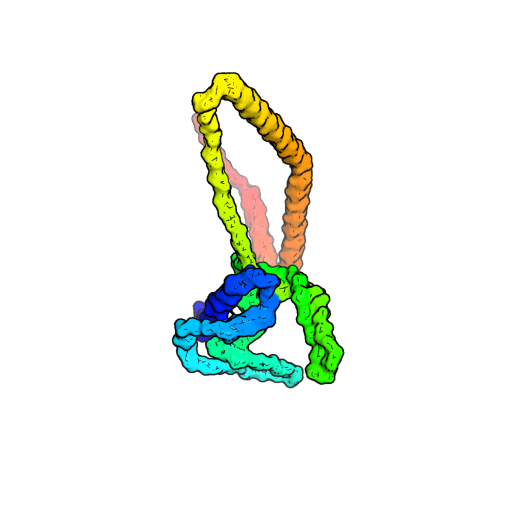.88 218 HIS A N 1
ATOM 1742 C CA . HIS A 1 218 ? 24.029 5.095 -3.856 1.00 97.88 218 HIS A CA 1
ATOM 1743 C C . HIS A 1 218 ? 25.344 5.208 -4.640 1.00 97.88 218 HIS A C 1
ATOM 1745 O O . HIS A 1 218 ? 25.373 4.930 -5.836 1.00 97.88 218 HIS A O 1
ATOM 1751 N N . MET A 1 219 ? 26.448 5.539 -3.964 1.00 98.19 219 MET A N 1
ATOM 1752 C CA . MET A 1 219 ? 27.769 5.624 -4.599 1.00 98.19 219 MET A CA 1
ATOM 1753 C C . MET A 1 219 ? 28.222 4.276 -5.176 1.00 98.19 219 MET A C 1
ATOM 1755 O O . MET A 1 219 ? 28.822 4.227 -6.249 1.00 98.19 219 MET A O 1
ATOM 1759 N N . GLU A 1 220 ? 27.926 3.170 -4.495 1.00 97.69 220 GLU A N 1
ATOM 1760 C CA . GLU A 1 220 ? 28.211 1.821 -4.989 1.00 97.69 220 GLU A CA 1
ATOM 1761 C C . GLU A 1 220 ? 27.399 1.494 -6.251 1.00 97.69 220 GLU A C 1
ATOM 1763 O O . GLU A 1 220 ? 27.957 1.019 -7.240 1.00 97.69 220 GLU A O 1
ATOM 1768 N N . GLN A 1 221 ? 26.107 1.826 -6.271 1.00 97.31 221 GLN A N 1
ATOM 1769 C CA . GLN A 1 221 ? 25.264 1.666 -7.458 1.00 97.31 221 GLN A CA 1
ATOM 1770 C C . GLN A 1 221 ? 25.756 2.510 -8.636 1.00 97.31 221 GLN A C 1
ATOM 1772 O O . GLN A 1 221 ? 25.756 2.032 -9.771 1.00 97.31 221 GLN A O 1
ATOM 1777 N N . GLU A 1 222 ? 26.218 3.737 -8.393 1.00 97.38 222 GLU A N 1
ATOM 1778 C CA . GLU A 1 222 ? 26.812 4.570 -9.440 1.00 97.38 222 GLU A CA 1
ATOM 1779 C C . GLU A 1 222 ? 28.107 3.972 -9.991 1.00 97.38 222 GLU A C 1
ATOM 1781 O O . GLU A 1 222 ? 28.295 3.962 -11.212 1.00 97.38 222 GLU A O 1
ATOM 1786 N N . ARG A 1 223 ? 28.965 3.424 -9.119 1.00 98.31 223 ARG A N 1
ATOM 1787 C CA . ARG A 1 223 ? 30.188 2.710 -9.516 1.00 98.31 223 ARG A CA 1
ATOM 1788 C C . ARG A 1 223 ? 29.866 1.487 -10.371 1.00 98.31 223 ARG A C 1
ATOM 1790 O O . ARG A 1 223 ? 30.395 1.362 -11.473 1.00 98.31 223 ARG A O 1
ATOM 1797 N N . LEU A 1 224 ? 28.948 0.631 -9.921 1.00 97.12 224 LEU A N 1
ATOM 1798 C CA . LEU A 1 224 ? 28.502 -0.541 -10.682 1.00 97.12 224 LEU A CA 1
ATOM 1799 C C . LEU A 1 224 ? 27.865 -0.137 -12.020 1.00 97.12 224 LEU A C 1
ATOM 1801 O O . LEU A 1 224 ? 28.136 -0.740 -13.058 1.00 97.12 224 LEU A O 1
ATOM 1805 N N . GLY A 1 225 ? 27.069 0.933 -12.023 1.00 97.56 225 GLY A N 1
ATOM 1806 C CA . GLY A 1 225 ? 26.487 1.499 -13.234 1.00 97.56 225 GLY A CA 1
ATOM 1807 C C . GLY A 1 225 ? 27.540 2.040 -14.206 1.00 97.56 225 GLY A C 1
ATOM 1808 O O . GLY A 1 225 ? 27.387 1.880 -15.416 1.00 97.56 225 GLY A O 1
ATOM 1809 N N . ALA A 1 226 ? 28.616 2.655 -13.709 1.00 97.06 226 ALA A N 1
ATOM 1810 C CA . ALA A 1 226 ? 29.732 3.115 -14.531 1.00 97.06 226 ALA A CA 1
ATOM 1811 C C . ALA A 1 226 ? 30.460 1.938 -15.191 1.00 97.06 226 ALA A C 1
ATOM 1813 O O . ALA A 1 226 ? 30.614 1.948 -16.413 1.00 97.06 226 ALA A O 1
ATOM 1814 N N . ILE A 1 227 ? 30.781 0.892 -14.423 1.00 96.50 227 ILE A N 1
ATOM 1815 C CA . ILE A 1 227 ? 31.395 -0.343 -14.936 1.00 96.50 227 ILE A CA 1
ATOM 1816 C C . ILE A 1 227 ? 30.509 -0.965 -16.026 1.00 96.50 227 ILE A C 1
ATOM 1818 O O . ILE A 1 227 ? 30.970 -1.221 -17.137 1.00 96.50 227 ILE A O 1
ATOM 1822 N N . ALA A 1 228 ? 29.205 -1.115 -15.772 1.00 97.44 228 ALA A N 1
ATOM 1823 C CA . ALA A 1 228 ? 28.270 -1.683 -16.745 1.00 97.44 228 ALA A CA 1
ATOM 1824 C C . ALA A 1 228 ? 28.151 -0.840 -18.033 1.00 97.44 228 ALA A C 1
ATOM 1826 O O . ALA A 1 228 ? 28.008 -1.385 -19.133 1.00 97.44 228 ALA A O 1
ATOM 1827 N N . ARG A 1 229 ? 28.212 0.496 -17.926 1.00 96.81 229 ARG A N 1
ATOM 1828 C CA . ARG A 1 229 ? 28.242 1.398 -19.092 1.00 96.81 229 ARG A CA 1
ATOM 1829 C C . ARG A 1 229 ? 29.533 1.237 -19.890 1.00 96.81 229 ARG A C 1
ATOM 1831 O O . ARG A 1 229 ? 29.472 1.207 -21.120 1.00 96.81 229 ARG A O 1
ATOM 1838 N N . GLU A 1 230 ? 30.676 1.109 -19.223 1.00 96.75 230 GLU A N 1
ATOM 1839 C CA . GLU A 1 230 ? 31.960 0.863 -19.883 1.00 96.75 230 GLU A CA 1
ATOM 1840 C C . GLU A 1 230 ? 31.994 -0.487 -20.595 1.00 96.75 230 GLU A C 1
ATOM 1842 O O . GLU A 1 230 ? 32.380 -0.551 -21.762 1.00 96.75 230 GLU A O 1
ATOM 1847 N N . GLU A 1 231 ? 31.528 -1.557 -19.953 1.00 97.56 231 GLU A N 1
ATOM 1848 C CA . GLU A 1 231 ? 31.425 -2.873 -20.584 1.00 97.56 231 GLU A CA 1
ATOM 1849 C C . GLU A 1 231 ? 30.508 -2.849 -21.805 1.00 97.56 231 GLU A C 1
ATOM 1851 O O . GLU A 1 231 ? 30.860 -3.379 -22.862 1.00 97.56 231 GLU A O 1
ATOM 1856 N N . ARG A 1 232 ? 29.348 -2.189 -21.701 1.00 96.94 232 ARG A N 1
ATOM 1857 C CA . ARG A 1 232 ? 28.437 -2.010 -22.838 1.00 96.94 232 ARG A CA 1
ATOM 1858 C C . ARG A 1 232 ? 29.120 -1.258 -23.978 1.00 96.94 232 ARG A C 1
ATOM 1860 O O . ARG A 1 232 ? 28.985 -1.662 -25.130 1.00 96.94 232 ARG A O 1
ATOM 1867 N N . ARG A 1 233 ? 29.884 -0.206 -23.666 1.00 96.12 233 ARG A N 1
ATOM 1868 C CA . ARG A 1 233 ? 30.660 0.553 -24.655 1.00 96.12 233 ARG A CA 1
ATOM 1869 C C . ARG A 1 233 ? 31.735 -0.314 -25.316 1.00 96.12 233 ARG A C 1
ATOM 1871 O O . ARG A 1 233 ? 31.873 -0.247 -26.533 1.00 96.12 233 ARG A O 1
ATOM 1878 N N . LYS A 1 234 ? 32.443 -1.160 -24.556 1.00 97.12 234 LYS A N 1
ATOM 1879 C CA . LYS A 1 234 ? 33.419 -2.129 -25.093 1.00 97.12 234 LYS A CA 1
ATOM 1880 C C . LYS A 1 234 ? 32.750 -3.144 -26.028 1.00 97.12 234 LYS A C 1
ATOM 1882 O O . LYS A 1 234 ? 33.243 -3.371 -27.128 1.00 97.12 234 LYS A O 1
ATOM 1887 N N . ARG A 1 235 ? 31.603 -3.712 -25.631 1.00 97.00 235 ARG A N 1
ATOM 1888 C CA . ARG A 1 235 ? 30.826 -4.646 -26.471 1.00 97.00 235 ARG A CA 1
ATOM 1889 C C . ARG A 1 235 ? 30.345 -3.984 -27.762 1.00 97.00 235 ARG A C 1
ATOM 1891 O O . ARG A 1 235 ? 30.504 -4.564 -28.829 1.00 97.00 235 ARG A O 1
ATOM 1898 N N . TRP A 1 236 ? 29.816 -2.764 -27.670 1.00 96.88 236 TRP A N 1
ATOM 1899 C CA . TRP A 1 236 ? 29.382 -1.996 -28.836 1.00 96.88 236 TRP A CA 1
ATOM 1900 C C . TRP A 1 236 ? 30.542 -1.696 -29.791 1.00 96.88 236 TRP A C 1
ATOM 1902 O O . TRP A 1 236 ? 30.394 -1.891 -30.994 1.00 96.88 236 TRP A O 1
ATOM 1912 N N . ALA A 1 237 ? 31.703 -1.290 -29.263 1.00 96.00 237 ALA A N 1
ATOM 1913 C CA . ALA A 1 237 ? 32.896 -1.031 -30.068 1.00 96.00 237 ALA A CA 1
ATOM 1914 C C . ALA A 1 237 ? 33.393 -2.299 -30.779 1.00 96.00 237 ALA A C 1
ATOM 1916 O O . ALA A 1 237 ? 33.729 -2.243 -31.956 1.00 96.00 237 ALA A O 1
ATOM 1917 N N . LYS A 1 238 ? 33.357 -3.456 -30.102 1.00 96.75 238 LYS A N 1
ATOM 1918 C CA . LYS A 1 238 ? 33.688 -4.753 -30.713 1.00 96.75 238 LYS A CA 1
ATOM 1919 C C . LYS A 1 238 ? 32.741 -5.115 -31.865 1.00 96.75 238 LYS A C 1
ATOM 1921 O O . LYS A 1 238 ? 33.181 -5.700 -32.845 1.00 96.75 238 LYS A O 1
ATOM 1926 N N . GLN A 1 239 ? 31.456 -4.777 -31.747 1.00 97.19 239 GLN A N 1
ATOM 1927 C CA . GLN A 1 239 ? 30.464 -4.996 -32.806 1.00 97.19 239 GLN A CA 1
ATOM 1928 C C . GLN A 1 239 ? 30.571 -3.977 -33.954 1.00 97.19 239 GLN A C 1
ATOM 1930 O O . GLN A 1 239 ? 30.143 -4.280 -35.060 1.00 97.19 239 GLN A O 1
ATOM 1935 N N . ASN A 1 240 ? 31.124 -2.782 -33.706 1.00 96.94 240 ASN A N 1
ATOM 1936 C CA . ASN A 1 240 ? 31.125 -1.657 -34.649 1.00 96.94 240 ASN A CA 1
ATOM 1937 C C . ASN A 1 240 ? 32.505 -0.963 -34.714 1.00 96.94 240 ASN A C 1
ATOM 1939 O O . ASN A 1 240 ? 32.629 0.187 -34.277 1.00 96.94 240 ASN A O 1
ATOM 1943 N N . PRO A 1 241 ? 33.549 -1.619 -35.255 1.00 96.50 241 PRO A N 1
ATOM 1944 C CA . PRO A 1 241 ? 34.919 -1.102 -35.197 1.00 96.50 241 PRO A CA 1
ATOM 1945 C C . PRO A 1 241 ? 35.088 0.232 -35.943 1.00 96.50 241 PRO A C 1
ATOM 1947 O O . PRO A 1 241 ? 35.598 1.193 -35.376 1.00 96.50 241 PRO A O 1
ATOM 1950 N N . GLN A 1 242 ? 34.554 0.350 -37.165 1.00 96.38 242 GLN A N 1
ATOM 1951 C CA . GLN A 1 242 ? 34.694 1.565 -37.982 1.00 96.38 242 GLN A CA 1
ATOM 1952 C C . GLN A 1 242 ? 34.072 2.807 -37.320 1.00 96.38 242 GLN A C 1
ATOM 1954 O O . GLN A 1 242 ? 34.665 3.886 -37.316 1.00 96.38 242 GLN A O 1
ATOM 1959 N N . LEU A 1 243 ? 32.883 2.662 -36.721 1.00 95.12 243 LEU A N 1
ATOM 1960 C CA . LEU A 1 243 ? 32.219 3.758 -36.006 1.00 95.12 243 LEU A CA 1
ATOM 1961 C C . LEU A 1 243 ? 32.950 4.112 -34.704 1.00 95.12 243 LEU A C 1
ATOM 1963 O O . LEU A 1 243 ? 33.006 5.284 -34.326 1.00 95.12 243 LEU A O 1
ATOM 1967 N N . ALA A 1 244 ? 33.524 3.120 -34.018 1.00 94.00 244 ALA A N 1
ATOM 1968 C CA . ALA A 1 244 ? 34.333 3.356 -32.828 1.00 94.00 244 ALA A CA 1
ATOM 1969 C C . ALA A 1 244 ? 35.592 4.182 -33.152 1.00 94.00 244 ALA A C 1
ATOM 1971 O O . ALA A 1 244 ? 35.883 5.138 -32.426 1.00 94.00 244 ALA A O 1
ATOM 1972 N N . ASP A 1 245 ? 36.272 3.887 -34.264 1.00 95.06 245 ASP A N 1
ATOM 1973 C CA . ASP A 1 245 ? 37.453 4.627 -34.724 1.00 95.06 245 ASP A CA 1
ATOM 1974 C C . ASP A 1 245 ? 37.115 6.068 -35.123 1.00 95.06 245 ASP A C 1
ATOM 1976 O O . ASP A 1 245 ? 37.811 7.006 -34.724 1.00 95.06 245 ASP A O 1
ATOM 1980 N N . GLN A 1 246 ? 35.998 6.282 -35.830 1.00 96.31 246 GLN A N 1
ATOM 1981 C CA . GLN A 1 246 ? 35.517 7.629 -36.162 1.00 96.31 246 GLN A CA 1
ATOM 1982 C C . GLN A 1 246 ? 35.224 8.461 -34.902 1.00 96.31 246 GLN A C 1
ATOM 1984 O O .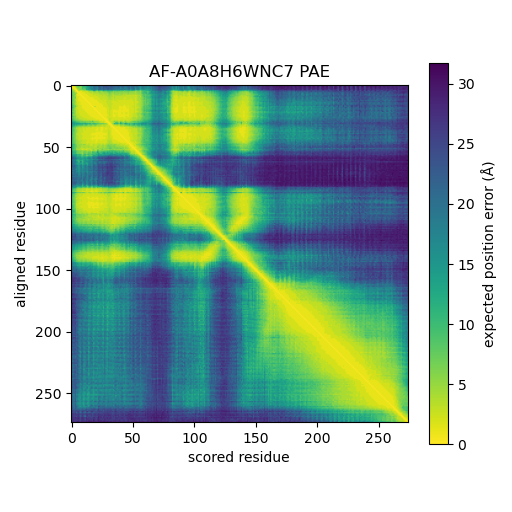 GLN A 1 246 ? 35.616 9.629 -34.819 1.00 96.31 246 GLN A O 1
ATOM 1989 N N . LEU A 1 247 ? 34.581 7.866 -33.889 1.00 94.38 247 LEU A N 1
ATOM 1990 C CA . LEU A 1 247 ? 34.323 8.535 -32.610 1.00 94.38 247 LEU A CA 1
ATOM 1991 C C . LEU A 1 247 ? 35.617 8.838 -31.844 1.00 94.38 247 LEU A C 1
ATOM 1993 O O . LEU A 1 247 ? 35.727 9.905 -31.236 1.00 94.38 247 LEU A O 1
ATOM 1997 N N . ALA A 1 248 ? 36.601 7.937 -31.870 1.00 94.44 248 ALA A N 1
ATOM 1998 C CA . ALA A 1 248 ? 37.906 8.163 -31.253 1.00 94.44 248 ALA A CA 1
ATOM 1999 C C . ALA A 1 248 ? 38.673 9.299 -31.951 1.00 94.44 248 ALA A C 1
ATOM 2001 O O . ALA A 1 248 ? 39.199 10.192 -31.282 1.00 94.44 248 ALA A O 1
ATOM 2002 N N . ALA A 1 249 ? 38.672 9.324 -33.286 1.00 96.25 249 ALA A N 1
ATOM 2003 C CA . ALA A 1 249 ? 39.267 10.399 -34.074 1.00 96.25 249 ALA A CA 1
ATOM 2004 C C . ALA A 1 249 ? 38.596 11.751 -33.788 1.00 96.25 249 ALA A C 1
ATOM 2006 O O . ALA A 1 249 ? 39.285 12.757 -33.601 1.00 96.25 249 ALA A O 1
ATOM 2007 N N . LYS A 1 250 ? 37.260 11.778 -33.682 1.00 97.62 250 LYS A N 1
ATOM 2008 C CA . LYS A 1 250 ? 36.509 12.985 -33.312 1.00 97.62 250 LYS A CA 1
ATOM 2009 C C . LYS A 1 250 ? 36.897 13.493 -31.920 1.00 97.62 250 LYS A C 1
ATOM 2011 O O . LYS A 1 250 ? 37.195 14.676 -31.783 1.00 97.62 250 LYS A O 1
ATOM 2016 N N . LYS A 1 251 ? 36.981 12.612 -30.915 1.00 96.00 251 LYS A N 1
ATOM 2017 C CA . LYS A 1 251 ? 37.408 12.992 -29.554 1.00 96.00 251 LYS A CA 1
ATOM 2018 C C . LYS A 1 251 ? 38.813 13.587 -29.520 1.00 96.00 251 LYS A C 1
ATOM 2020 O O . LYS A 1 251 ? 39.005 14.626 -28.902 1.00 96.00 251 LYS A O 1
ATOM 2025 N N . ARG A 1 252 ? 39.771 13.000 -30.247 1.00 97.12 252 ARG A N 1
ATOM 2026 C CA . ARG A 1 252 ? 41.136 13.549 -30.360 1.00 97.12 252 ARG A CA 1
ATOM 2027 C C . ARG A 1 252 ? 41.147 14.955 -30.966 1.00 97.12 252 ARG A C 1
ATOM 2029 O O . ARG A 1 252 ? 41.904 15.810 -30.515 1.00 97.12 252 ARG A O 1
ATOM 2036 N N . ARG A 1 253 ? 40.301 15.217 -31.972 1.00 97.31 253 ARG A N 1
ATOM 2037 C CA . ARG A 1 253 ? 40.152 16.560 -32.564 1.00 97.31 253 ARG A CA 1
ATOM 2038 C C . ARG A 1 253 ? 39.574 17.558 -31.559 1.00 97.31 253 ARG A C 1
ATOM 2040 O O . ARG A 1 253 ? 40.078 18.672 -31.472 1.00 97.31 253 ARG A O 1
ATOM 2047 N N . GLU A 1 254 ? 38.564 17.158 -30.790 1.00 96.94 254 GLU A N 1
ATOM 2048 C CA . GLU A 1 254 ? 37.966 17.997 -29.741 1.00 96.94 254 GLU A CA 1
ATOM 2049 C C . GLU A 1 254 ? 38.953 18.293 -28.601 1.00 96.94 254 GLU A C 1
ATOM 2051 O O . GLU A 1 254 ? 39.040 19.432 -28.149 1.00 96.94 254 GLU A O 1
ATOM 2056 N N . GLU A 1 255 ? 39.725 17.302 -28.151 1.00 96.44 255 GLU A N 1
ATOM 2057 C CA . GLU A 1 255 ? 40.762 17.477 -27.124 1.00 96.44 255 GLU A CA 1
ATOM 2058 C C . GLU A 1 255 ? 41.879 18.406 -27.600 1.00 96.44 255 GLU A C 1
ATOM 2060 O O . GLU A 1 255 ? 42.266 19.319 -26.871 1.00 96.44 255 GLU A O 1
ATOM 2065 N N . LYS A 1 256 ? 42.336 18.239 -28.848 1.00 96.94 256 LYS A N 1
ATOM 2066 C CA . LYS A 1 256 ? 43.305 19.148 -29.464 1.00 96.94 256 LYS A CA 1
ATOM 2067 C C . LYS A 1 256 ? 42.758 20.575 -29.538 1.00 96.94 256 LYS A C 1
ATOM 2069 O O . LYS A 1 256 ? 43.421 21.499 -29.085 1.00 96.94 256 LYS A O 1
ATOM 2074 N N . ALA A 1 257 ? 41.522 20.751 -30.009 1.00 95.69 257 ALA A N 1
ATOM 2075 C CA . ALA A 1 257 ? 40.882 22.064 -30.074 1.00 95.69 257 ALA A CA 1
ATOM 2076 C C . ALA A 1 257 ? 40.737 22.718 -28.688 1.00 95.69 257 ALA A C 1
ATOM 2078 O O . ALA A 1 257 ? 40.946 23.922 -28.555 1.00 95.69 257 ALA A O 1
ATOM 2079 N N . LYS A 1 258 ? 40.422 21.937 -27.642 1.00 96.00 258 LYS A N 1
ATOM 2080 C CA . LYS A 1 258 ? 40.385 22.427 -26.254 1.00 96.00 258 LYS A CA 1
ATOM 2081 C C . LYS A 1 258 ? 41.768 22.837 -25.748 1.00 96.00 258 LYS A C 1
ATOM 2083 O O . LYS A 1 258 ? 41.879 23.878 -25.107 1.00 96.00 258 LYS A O 1
ATOM 2088 N N . ALA A 1 259 ? 42.806 22.055 -26.039 1.00 95.12 259 ALA A N 1
ATOM 2089 C CA . ALA A 1 259 ? 44.179 22.387 -25.665 1.00 95.12 259 ALA A CA 1
ATOM 2090 C C . ALA A 1 259 ? 44.663 23.664 -26.374 1.00 95.12 259 ALA A C 1
ATOM 2092 O O . ALA A 1 259 ? 45.249 24.540 -25.740 1.00 95.12 259 ALA A O 1
ATOM 2093 N N . ASP A 1 260 ? 44.350 23.808 -27.663 1.00 94.31 260 ASP A N 1
ATOM 2094 C CA . ASP A 1 260 ? 44.670 25.000 -28.449 1.00 94.31 260 ASP A CA 1
ATOM 2095 C C . ASP A 1 260 ? 43.899 26.229 -27.941 1.00 94.31 260 ASP A C 1
ATOM 2097 O O . ASP A 1 260 ? 44.465 27.316 -27.839 1.00 94.31 260 ASP A O 1
ATOM 2101 N N . ALA A 1 261 ? 42.627 26.069 -27.558 1.00 92.44 261 ALA A N 1
ATOM 2102 C CA . ALA A 1 261 ? 41.829 27.137 -26.956 1.00 92.44 261 ALA A CA 1
ATOM 2103 C C . ALA A 1 261 ? 42.379 27.582 -25.592 1.00 92.44 261 ALA A C 1
ATOM 2105 O O . ALA A 1 261 ? 42.427 28.779 -25.329 1.00 92.44 261 ALA A O 1
ATOM 2106 N N . ALA A 1 262 ? 42.840 26.646 -24.756 1.00 92.00 262 ALA A N 1
ATOM 2107 C CA . ALA A 1 262 ? 43.458 26.958 -23.466 1.00 92.00 262 ALA A CA 1
ATOM 2108 C C . ALA A 1 262 ? 44.812 27.679 -23.605 1.00 92.00 262 ALA A C 1
ATOM 2110 O O . ALA A 1 262 ? 45.205 28.422 -22.710 1.00 92.00 262 ALA A O 1
ATOM 2111 N N . ARG A 1 263 ? 45.524 27.476 -24.722 1.00 91.00 263 ARG A N 1
ATOM 2112 C CA . ARG A 1 263 ? 46.795 28.156 -25.024 1.00 91.00 263 ARG A CA 1
ATOM 2113 C C . ARG A 1 263 ? 46.621 29.567 -25.578 1.00 91.00 263 ARG A C 1
ATOM 2115 O O . ARG A 1 263 ? 47.569 30.346 -25.517 1.00 91.00 263 ARG A O 1
ATOM 2122 N N . LYS A 1 264 ? 45.454 29.914 -26.133 1.00 86.56 264 LYS A N 1
ATOM 2123 C CA . LYS A 1 264 ? 45.211 31.278 -26.617 1.00 86.56 264 LYS A CA 1
ATOM 2124 C C . LYS A 1 264 ? 45.099 32.214 -25.408 1.00 86.56 264 LYS A C 1
ATOM 2126 O O . LYS A 1 264 ? 44.218 31.997 -24.575 1.00 86.56 264 LYS A O 1
ATOM 2131 N N . PRO A 1 265 ? 45.960 33.241 -25.286 1.00 77.12 265 PRO A N 1
ATOM 2132 C CA . PRO A 1 265 ? 45.850 34.197 -24.196 1.00 77.12 265 PRO A CA 1
ATOM 2133 C C . PRO A 1 265 ? 44.474 34.856 -24.265 1.00 77.12 265 PRO A C 1
ATOM 2135 O O . PRO A 1 265 ? 44.041 35.292 -25.335 1.00 77.12 265 PRO A O 1
ATOM 2138 N N . VAL A 1 266 ? 43.774 34.896 -23.129 1.00 76.81 266 VAL A N 1
ATOM 2139 C CA . VAL A 1 266 ? 42.504 35.619 -23.011 1.00 76.81 266 VAL A CA 1
ATOM 2140 C C . VAL A 1 266 ? 42.778 37.053 -23.469 1.00 76.81 266 VAL A C 1
ATOM 2142 O O . VAL A 1 266 ? 43.654 37.690 -22.876 1.00 76.81 266 VAL A O 1
ATOM 2145 N N . PRO A 1 267 ? 42.115 37.553 -24.532 1.00 73.75 267 PRO A N 1
ATOM 2146 C CA . PRO A 1 267 ? 42.390 38.882 -25.057 1.00 73.75 267 PRO A CA 1
ATOM 2147 C C . PRO A 1 267 ? 42.241 39.875 -23.911 1.00 73.75 267 PRO A C 1
ATOM 2149 O O . PRO A 1 267 ? 41.194 39.936 -23.260 1.00 73.75 267 PRO A O 1
ATOM 2152 N N . GLY A 1 268 ? 43.350 40.552 -23.605 1.00 66.12 268 GLY A N 1
ATOM 2153 C CA . GLY A 1 268 ? 43.512 41.326 -22.387 1.00 66.12 268 GLY A CA 1
ATOM 2154 C C . GLY A 1 268 ? 42.335 42.269 -22.189 1.00 66.12 268 GLY A C 1
ATOM 2155 O O . GLY A 1 268 ? 42.029 43.084 -23.060 1.00 66.12 268 GLY A O 1
ATOM 2156 N N . LYS A 1 269 ? 41.683 42.166 -21.025 1.00 65.31 269 LYS A N 1
ATOM 2157 C CA . LYS A 1 269 ? 40.825 43.233 -20.508 1.00 65.31 269 LYS A CA 1
ATOM 2158 C C . LYS A 1 269 ? 41.680 44.496 -20.508 1.00 65.31 269 LYS A C 1
ATOM 2160 O O . LYS A 1 269 ? 42.545 44.641 -19.646 1.00 65.31 269 LYS A O 1
ATOM 2165 N N . LYS A 1 270 ? 41.473 45.375 -21.494 1.00 67.25 270 LYS A N 1
ATOM 2166 C CA . LYS A 1 270 ? 42.039 46.723 -21.495 1.00 67.25 270 LYS A CA 1
ATOM 2167 C C . LYS A 1 270 ? 41.635 47.344 -20.162 1.00 67.25 270 LYS A C 1
ATOM 2169 O O . LYS A 1 270 ? 40.454 47.605 -19.939 1.00 67.25 270 LYS A O 1
ATOM 2174 N N . ARG A 1 271 ? 42.595 47.481 -19.245 1.00 60.09 271 ARG A N 1
ATOM 2175 C CA . ARG A 1 271 ? 42.427 48.288 -18.039 1.00 60.09 271 ARG A CA 1
ATOM 2176 C C . ARG A 1 271 ? 42.152 49.700 -18.540 1.00 60.09 271 ARG A C 1
ATOM 2178 O O . ARG A 1 271 ? 43.052 50.334 -19.077 1.00 60.09 271 ARG A O 1
ATOM 2185 N N . GLN A 1 272 ? 40.902 50.141 -18.440 1.00 61.34 272 GLN A N 1
ATOM 2186 C CA . GLN A 1 272 ? 40.582 51.559 -18.499 1.00 61.34 272 GLN A CA 1
ATOM 2187 C C . GLN A 1 272 ? 41.237 52.175 -17.264 1.00 61.34 272 GLN A C 1
ATOM 2189 O O . GLN A 1 272 ? 40.783 51.963 -16.142 1.00 61.34 272 GLN A O 1
ATOM 2194 N N . THR A 1 273 ? 42.391 52.802 -17.462 1.00 63.66 273 THR A N 1
ATOM 2195 C CA . THR A 1 273 ? 42.965 53.718 -16.482 1.00 63.66 273 THR A CA 1
ATOM 2196 C C . THR A 1 273 ? 42.130 54.990 -16.515 1.00 63.66 273 THR A C 1
ATOM 2198 O O . THR A 1 273 ? 41.849 55.496 -17.604 1.00 63.66 273 THR A O 1
ATOM 2201 N N . ALA A 1 274 ? 41.677 55.396 -15.330 1.00 65.62 274 ALA A N 1
ATOM 2202 C CA . ALA A 1 274 ? 40.931 56.623 -15.082 1.00 65.62 274 ALA A CA 1
ATOM 2203 C C . ALA A 1 274 ? 41.771 57.867 -15.386 1.00 65.62 274 ALA A C 1
ATOM 2205 O O . ALA A 1 274 ? 43.015 57.768 -15.255 1.00 65.62 274 ALA A O 1
#

Foldseek 3Di:
DDPCPVVNVLLVLLLVQLLVLLVVLQVVCQVDQFAALVRSLVSSVPDDGDPVSVVVNPPPDDDDPPPDPDPPPDDDDPDFPDPPHSSRDSCCCVPRHVVVCVVVVQKDWDKTWDWDWDFPDDPPDPPDTDTDTDIDIGTGIHGPDPPPPPVPVPPPPPPPPPCVPPDPVVVVVVVVVVVVVVVVVVVVVVVVVVVVVVVVVVCVVVVVVVVVVVVVVVVVVVVVVVVVVVVVVVVVCVVPVVVVVVVVVVVVVVVVVVVVVVPPPDPDPPPPDD

Solvent-accessible surface area (backbone atoms only — not comparable to full-atom values): 16480 Å² total; per-residue (Å²): 135,80,77,77,48,72,64,55,56,50,49,53,53,25,48,57,51,29,44,52,46,48,50,51,54,41,62,76,46,54,86,52,87,39,40,36,72,69,57,47,46,58,54,45,64,72,52,87,76,60,66,68,62,63,60,75,50,62,92,60,73,78,84,70,77,74,88,66,88,71,69,92,85,69,79,78,72,84,73,65,91,37,87,89,44,54,62,37,38,70,64,51,40,61,72,60,40,48,56,52,44,45,73,68,62,50,33,43,80,42,81,33,78,41,80,46,74,47,71,68,57,65,96,83,55,94,63,77,76,49,74,44,78,45,78,45,81,41,66,20,43,30,60,47,73,71,75,73,74,71,63,71,73,68,75,70,71,80,76,77,77,80,52,83,90,48,60,72,71,57,40,52,52,51,52,52,52,52,52,49,53,51,51,52,52,52,50,52,51,51,50,52,49,52,53,52,50,51,48,53,60,67,43,46,61,59,51,53,50,52,50,51,52,51,51,51,53,50,55,49,51,52,51,54,51,49,52,53,50,50,52,50,51,52,53,50,34,73,76,35,55,71,61,42,51,54,53,52,54,50,49,54,52,53,52,50,52,49,55,55,55,72,66,52,75,76,78,72,79,76,76,82,76,131

Mean predicted aligned error: 15.49 Å

Radius of gyration: 36.78 Å; Cα contacts (8 Å, |Δi|>4): 160; chains: 1; bounding box: 73×103×89 Å